Protein AF-A0A831PC37-F1 (afdb_monomer)

Solvent-accessible surface area (backbone atoms only — not comparable to full-atom values): 18464 Å² total; per-residue (Å²): 136,59,70,69,60,54,53,53,49,49,54,54,50,51,52,52,52,50,50,52,49,52,50,48,52,48,53,57,54,27,26,70,47,36,60,66,60,27,41,42,45,70,72,67,60,45,48,31,68,55,28,16,52,49,31,37,50,52,49,52,49,49,56,50,52,48,49,68,77,54,56,90,81,55,89,55,80,83,44,89,79,75,54,53,62,58,48,52,40,48,65,49,48,40,15,51,40,36,17,47,41,48,37,51,66,61,45,57,64,52,38,53,52,46,25,46,76,37,50,30,40,40,74,38,85,59,53,52,69,58,46,43,50,48,45,44,36,66,58,42,36,23,51,67,55,46,52,51,17,47,54,52,18,52,49,54,48,49,53,51,50,51,29,39,74,70,70,60,29,99,49,65,92,70,62,67,79,47,71,59,61,58,46,45,40,64,73,46,46,35,55,44,40,25,38,47,43,40,46,53,53,29,50,53,44,47,39,52,51,49,46,46,40,47,70,74,26,39,60,39,60,22,71,84,31,92,74,29,50,24,22,42,56,52,57,54,53,49,52,55,58,49,47,54,54,51,48,50,50,53,51,45,52,50,50,52,49,56,48,25,54,75,72,66,40,55,89,72,38,61,67,58,56,50,50,50,54,49,47,55,56,49,52,52,46,68,62,47,57,54,49,52,62,50,52,55,48,52,54,48,52,52,51,55,46,57,76,72,30,97,83,52,59,75,62,61,77,53,44,62,62,68,60,58,60,52,49,52,50,49,60,68,45,45,61,58,54,50,52,48,54,51,52,61,72,75,104

Secondary structure (DSSP, 8-state):
--HHHHHHHHHHHHHHHHHHHHHHHHHHHHTTT-HHHHIIIIIS---HHHHHHHHHHHHHHHHHHHHHHT-TT-TTTS-TTTSHHHHHHHHHHHHHHHHHHHHHHHHHHHHHHHHHHTT-EESSSSPHHHHHHHHIIIIIT-HHHHHHHHHHHHHHHHHHHHHHHTT--SS-TTSTT-HHHHHHIIIIIHHHHHHHHHHHHHHHHHHHHHHHHHHHTTEEP-TTSTTSSTT-HHHHHHHHHHHHHHHHHHHHHHHHHHHHHHTT-TTT-HHHHHHHHHHHHHHHHHHHHHHHHHHHHHHHHHHHHHHH-SS-HHHHHTS--THHHHHHHHHHHHHHHHHHHHHHHH-

pLDDT: mean 77.74, std 13.42, range [35.88, 97.19]

Sequence (347 aa):
MTTAKIDAHYRSFSKKVDMLRIARERYLQAFKTDPLAGFMINKLRLSPLKSGLAGFFLVALTYLAGGVVFSPGAKGIIGPPSGWLDALYDFSMIPITFFFFVWLAARLPYLFLRLHQNGVSLAKAPDLPDFAAHVLHKRVFNKTITTLAVMLALGLAAVHFVQILGGNAWGGAVDRGSAFHYLKIFLIWIPAWYMFFTIFARELVFIREFRRAVRNYRLNLNLTNPDKCGGLRPLAEYLLQFSYYNAACGFGLSLLIIRSIKFGDFGSGILVHLGIVAYLIVSFLLFLSPFHPIFLLMRKMKADIRARAKTMEWLIDRILPLEILYKHAFATFAPVVVLFLFIFKLL

Foldseek 3Di:
DDPVVVVVVVVVVVVLVVLVVVLVVLLLVLCVLVVVLNCVCVVVVDALQNQLVVQLVLLVVLVVVQPVVDPDPLPFSPDPPQCVLVSVLSNQQRSLLSSLLNVVSVQQSVLLSLLVVLVKFFQADDTSSVLSSCLSRPFLSHNVQLVVQLVQLVVVLVVQVCCLVVCVHLGHNSPHDDPSVVVCSVSGRSVSSSSVSSSLRSLVSVLVSLLVRCPPRPIQFCLVRPVLASSCVSVLVVLVVVLVSLLSLLVSLVSVCVSCVVVVNNVVPVVSVVSVVCSVVSLVCSQVSNCVSVLVSVVVVLVVCVVVDPPPPVSSVSNPRCVVSVVVSCVSCVVSVVSVVVVVVVD

Nearest PDB structures (foldseek):
  6xns-assembly1_B  TM=2.876E-01  e=9.422E+00  synthetic construct
  7aal-assembly1_B  TM=1.790E-01  e=2.278E+00  Homo sapiens
  3ja6-assembly1_H  TM=1.298E-01  e=1.120E+00  Escherichia coli
  3ja6-assembly1_I  TM=1.418E-01  e=4.055E+00  Escherichia coli

Radius of gyration: 24.04 Å; Cα contacts (8 Å, |Δi|>4): 300; chains: 1; bounding box: 64×41×78 Å

Mean predicted aligned error: 9.6 Å

Structure (mmCIF, N/CA/C/O backbone):
data_AF-A0A831PC37-F1
#
_entry.id   AF-A0A831PC37-F1
#
loop_
_atom_site.group_PDB
_atom_site.id
_atom_site.type_symbol
_atom_site.label_atom_id
_atom_site.label_alt_id
_atom_site.label_comp_id
_atom_site.label_asym_id
_atom_site.label_entity_id
_atom_site.label_seq_id
_atom_site.pdbx_PDB_ins_code
_atom_site.Cartn_x
_atom_site.Cartn_y
_atom_site.Cartn_z
_atom_site.occupancy
_atom_site.B_iso_or_equiv
_atom_site.auth_seq_id
_atom_site.auth_comp_id
_atom_site.auth_asym_id
_atom_site.auth_atom_id
_atom_site.pdbx_PDB_model_num
ATOM 1 N N . MET A 1 1 ? -29.275 -25.942 31.574 1.00 56.59 1 MET A N 1
ATOM 2 C CA . MET A 1 1 ? -28.984 -24.758 30.729 1.00 56.59 1 MET A CA 1
ATOM 3 C C . MET A 1 1 ? -30.306 -24.341 30.096 1.00 56.59 1 MET A C 1
ATOM 5 O O . MET A 1 1 ? -30.924 -25.177 29.460 1.00 56.59 1 MET A O 1
ATOM 9 N N . THR A 1 2 ? -30.826 -23.149 30.394 1.00 77.62 2 THR A N 1
ATOM 10 C CA . THR A 1 2 ? -32.206 -22.759 30.042 1.00 77.62 2 THR A CA 1
ATOM 11 C C . THR A 1 2 ? -32.342 -22.419 28.555 1.00 77.62 2 THR A C 1
ATOM 13 O O . THR A 1 2 ? -31.426 -21.840 27.970 1.00 77.62 2 THR A O 1
ATOM 16 N N . THR A 1 3 ? -33.490 -22.735 27.950 1.00 78.31 3 THR A N 1
ATOM 17 C CA . THR A 1 3 ? -33.856 -22.394 26.557 1.00 78.31 3 THR A CA 1
ATOM 18 C C . THR A 1 3 ? -33.612 -20.916 26.229 1.00 78.31 3 THR A C 1
ATOM 20 O O . THR A 1 3 ? -33.040 -20.597 25.192 1.00 78.31 3 THR A O 1
ATOM 23 N N . ALA A 1 4 ? -33.864 -20.016 27.184 1.00 76.62 4 ALA A N 1
ATOM 24 C CA . ALA A 1 4 ? -33.559 -18.589 27.063 1.00 76.62 4 ALA A CA 1
ATOM 25 C C . ALA A 1 4 ? -32.067 -18.261 26.813 1.00 76.62 4 ALA A C 1
ATOM 27 O O . ALA A 1 4 ? -31.757 -17.314 26.087 1.00 76.62 4 ALA A O 1
ATOM 28 N N . LYS A 1 5 ? -31.117 -19.029 27.376 1.00 75.25 5 LYS A N 1
ATOM 29 C CA . LYS A 1 5 ? -29.676 -18.836 27.108 1.00 75.25 5 LYS A CA 1
ATOM 30 C C . LYS A 1 5 ? -29.293 -19.282 25.696 1.00 75.25 5 LYS A C 1
ATOM 32 O O . LYS A 1 5 ? -28.422 -18.660 25.091 1.00 75.25 5 LYS A O 1
ATOM 37 N N . ILE A 1 6 ? -29.934 -20.331 25.184 1.00 76.69 6 ILE A N 1
ATOM 38 C CA . ILE A 1 6 ? -29.708 -20.842 23.826 1.00 76.69 6 ILE A CA 1
ATOM 39 C C . ILE A 1 6 ? -30.243 -19.832 22.804 1.00 76.69 6 ILE A C 1
ATOM 41 O O . ILE A 1 6 ? -29.509 -19.438 21.900 1.00 76.69 6 ILE A O 1
ATOM 45 N N . ASP A 1 7 ? -31.448 -19.301 23.020 1.00 78.44 7 ASP A N 1
ATOM 46 C CA . ASP A 1 7 ? -32.051 -18.288 22.145 1.00 78.44 7 ASP A CA 1
ATOM 47 C C . ASP A 1 7 ? -31.252 -16.983 22.110 1.00 78.44 7 ASP A C 1
ATOM 49 O O . ASP A 1 7 ? -31.055 -16.391 21.046 1.00 78.44 7 ASP A O 1
ATOM 53 N N . ALA A 1 8 ? -30.755 -16.524 23.261 1.00 74.69 8 ALA A N 1
ATOM 54 C CA . ALA A 1 8 ? -29.901 -15.340 23.326 1.00 74.69 8 ALA A CA 1
ATOM 55 C C . ALA A 1 8 ? -28.573 -15.553 22.577 1.00 74.69 8 ALA A C 1
ATOM 57 O O . ALA A 1 8 ? -28.098 -14.654 21.873 1.00 74.69 8 ALA A O 1
ATOM 58 N N . HIS A 1 9 ? -27.988 -16.751 22.683 1.00 72.62 9 HIS A N 1
ATOM 59 C CA . HIS A 1 9 ? -26.776 -17.112 21.953 1.00 72.62 9 HIS A CA 1
ATOM 60 C C . HIS A 1 9 ? -27.021 -17.164 20.439 1.00 72.62 9 HIS A C 1
ATOM 62 O O . HIS A 1 9 ? -26.243 -16.590 19.675 1.00 72.62 9 HIS A O 1
ATOM 68 N N . TYR A 1 10 ? -28.138 -17.756 20.007 1.00 73.94 10 TYR A N 1
ATOM 69 C CA . TYR A 1 10 ? -28.499 -17.871 18.594 1.00 73.94 10 TYR A CA 1
ATOM 70 C C . TYR A 1 10 ? -28.779 -16.505 17.955 1.00 73.94 10 TYR A C 1
ATOM 72 O O . TYR A 1 10 ? -28.272 -16.212 16.874 1.00 73.94 10 TYR A O 1
ATOM 80 N N . ARG A 1 11 ? -29.490 -15.608 18.653 1.00 72.06 11 ARG A N 1
ATOM 81 C CA . ARG A 1 11 ? -29.717 -14.225 18.185 1.00 72.06 11 ARG A CA 1
ATOM 82 C C . ARG A 1 11 ? -28.413 -13.435 18.061 1.00 72.06 11 ARG A C 1
ATOM 84 O O . ARG A 1 11 ? -28.224 -12.712 17.085 1.00 72.06 11 ARG A O 1
ATOM 91 N N . SER A 1 12 ? -27.496 -13.592 19.018 1.00 71.12 12 SER A N 1
ATOM 92 C CA . SER A 1 12 ? -26.165 -12.970 18.965 1.00 71.12 12 SER A CA 1
ATOM 93 C C . SER A 1 12 ? -25.331 -13.501 17.795 1.00 71.12 12 SER A C 1
ATOM 95 O O . SER A 1 12 ? -24.692 -12.727 17.077 1.00 71.12 12 SER A O 1
ATOM 97 N N . PHE A 1 13 ? -25.376 -14.814 17.557 1.00 68.31 13 PHE A N 1
ATOM 98 C CA . PHE A 1 13 ? -24.690 -15.456 16.440 1.00 68.31 13 PHE A CA 1
ATOM 99 C C . PHE A 1 13 ? -25.264 -15.023 15.084 1.00 68.31 13 PHE A C 1
ATOM 101 O O . PHE A 1 13 ? -24.503 -14.570 14.230 1.00 68.31 13 PHE A O 1
ATOM 108 N N . SER A 1 14 ? -26.590 -15.055 14.913 1.00 70.56 14 SER A N 1
ATOM 109 C CA . SER A 1 14 ? -27.267 -14.589 13.693 1.00 70.56 14 SER A CA 1
ATOM 110 C C . SER A 1 14 ? -26.897 -13.144 13.374 1.00 70.56 14 SER A C 1
ATOM 112 O O . SER A 1 14 ? -26.463 -12.850 12.266 1.00 70.56 14 SER A O 1
ATOM 114 N N . LYS A 1 15 ? -26.932 -12.250 14.373 1.00 71.44 15 LYS A N 1
ATOM 115 C CA . LYS A 1 15 ? -26.556 -10.841 14.190 1.00 71.44 15 LYS A CA 1
ATOM 116 C C . LYS A 1 15 ? -25.105 -10.677 13.720 1.00 71.44 15 LYS A C 1
ATOM 118 O O . LYS A 1 15 ? -24.824 -9.814 12.891 1.00 71.44 15 LYS A O 1
ATOM 123 N N . LYS A 1 16 ? -24.174 -11.508 14.208 1.00 64.31 16 LYS A N 1
ATOM 124 C CA . LYS A 1 16 ? -22.779 -11.520 13.727 1.00 64.31 16 LYS A CA 1
ATOM 125 C C . LYS A 1 16 ? -22.680 -11.983 12.274 1.00 64.31 16 LYS A C 1
ATOM 127 O O . LYS A 1 16 ? -21.935 -11.376 11.507 1.00 64.31 16 LYS A O 1
ATOM 132 N N . VAL A 1 17 ? -23.414 -13.030 11.899 1.00 68.75 17 VAL A N 1
ATOM 133 C CA . VAL A 1 17 ? -23.445 -13.552 10.523 1.00 68.75 17 VAL A CA 1
ATOM 134 C C . VAL A 1 17 ? 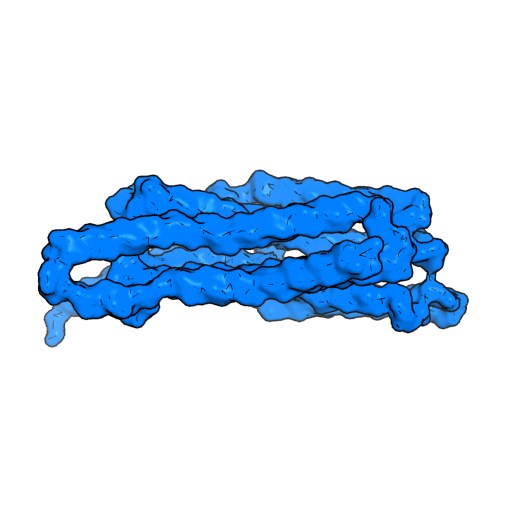-24.045 -12.524 9.563 1.00 68.75 17 VAL A C 1
ATOM 136 O O . VAL A 1 17 ? -23.466 -12.265 8.509 1.00 68.75 17 VAL A O 1
ATOM 139 N N . ASP A 1 18 ? -25.133 -11.862 9.950 1.00 71.38 18 ASP A N 1
ATOM 140 C CA . ASP A 1 18 ? -25.772 -10.824 9.140 1.00 71.38 18 ASP A CA 1
ATOM 141 C C . ASP A 1 18 ? -24.876 -9.597 8.975 1.00 71.38 18 ASP A C 1
ATOM 143 O O . ASP A 1 18 ? -24.730 -9.082 7.866 1.00 71.38 18 ASP A O 1
ATOM 147 N N . MET A 1 19 ? -24.188 -9.163 10.037 1.00 61.59 19 MET A N 1
ATOM 148 C CA . MET A 1 19 ? -23.202 -8.086 9.923 1.00 61.59 19 MET A CA 1
ATOM 149 C C . MET A 1 19 ? -22.032 -8.463 9.020 1.00 61.59 19 MET A C 1
ATOM 151 O O . MET A 1 19 ? -21.588 -7.638 8.226 1.00 61.59 19 MET A O 1
ATOM 155 N N . LEU A 1 20 ? -21.549 -9.705 9.094 1.00 59.41 20 LEU A N 1
ATOM 156 C CA . LEU A 1 20 ? -20.526 -10.210 8.181 1.00 59.41 20 LEU A CA 1
ATOM 157 C C . LEU A 1 20 ? -21.011 -10.208 6.732 1.00 59.41 20 LEU A C 1
ATOM 159 O O . LEU A 1 20 ? -20.257 -9.816 5.842 1.00 59.41 20 LEU A O 1
ATOM 163 N N . ARG A 1 21 ? -22.266 -10.601 6.492 1.00 67.25 21 ARG A N 1
ATOM 164 C CA . ARG A 1 21 ? -22.876 -10.583 5.160 1.00 67.25 21 ARG A CA 1
ATOM 165 C C . ARG A 1 21 ? -23.012 -9.159 4.629 1.00 67.25 21 ARG A C 1
ATOM 167 O O . ARG A 1 21 ? -22.543 -8.893 3.530 1.00 67.25 21 ARG A O 1
ATOM 174 N N . ILE A 1 22 ? -23.558 -8.234 5.417 1.00 63.72 22 ILE A N 1
ATOM 175 C CA . ILE A 1 22 ? -23.736 -6.824 5.032 1.00 63.72 22 ILE A CA 1
ATOM 176 C C . ILE A 1 22 ? -22.381 -6.144 4.812 1.00 63.72 22 ILE A C 1
ATOM 178 O O . ILE A 1 22 ? -22.197 -5.427 3.828 1.00 63.72 22 ILE A O 1
ATOM 182 N N . ALA A 1 23 ? -21.405 -6.383 5.692 1.00 58.81 23 ALA A N 1
ATOM 183 C CA . ALA A 1 23 ? -20.050 -5.869 5.528 1.00 58.81 23 ALA A CA 1
ATOM 184 C C . ALA A 1 23 ? -19.408 -6.423 4.252 1.00 58.81 23 ALA A C 1
ATOM 186 O O . ALA A 1 23 ? -18.802 -5.660 3.505 1.00 58.81 23 ALA A O 1
ATOM 187 N N . ARG A 1 24 ? -19.595 -7.717 3.962 1.00 64.06 24 ARG A N 1
ATOM 188 C CA . ARG A 1 24 ? -19.130 -8.358 2.727 1.00 64.06 24 ARG A CA 1
ATOM 189 C C . ARG A 1 24 ? -19.823 -7.794 1.489 1.00 64.06 24 ARG A C 1
ATOM 191 O O . ARG A 1 24 ? -19.144 -7.523 0.511 1.00 64.06 24 ARG A O 1
ATOM 198 N N . GLU A 1 25 ? -21.133 -7.584 1.505 1.00 66.25 25 GLU A N 1
ATOM 199 C CA . GLU A 1 25 ? -21.877 -7.011 0.375 1.00 66.25 25 GLU A CA 1
ATOM 200 C C . GLU A 1 25 ? -21.464 -5.566 0.094 1.00 66.25 25 GLU A C 1
ATOM 202 O O . GLU A 1 25 ? -21.175 -5.218 -1.049 1.00 66.25 25 GLU A O 1
ATOM 207 N N . ARG A 1 26 ? -21.355 -4.728 1.131 1.00 62.34 26 ARG A N 1
ATOM 208 C CA . ARG A 1 26 ? -20.883 -3.340 0.994 1.00 62.34 26 ARG A CA 1
ATOM 209 C C . ARG A 1 26 ? -19.415 -3.275 0.572 1.00 62.34 26 ARG A C 1
ATOM 211 O O . ARG A 1 26 ? -19.034 -2.404 -0.206 1.00 62.34 26 ARG A O 1
ATOM 218 N N . TYR A 1 27 ? -18.605 -4.226 1.026 1.00 61.75 27 TYR A N 1
ATOM 219 C CA . TYR A 1 27 ? -17.237 -4.430 0.560 1.00 61.75 27 TYR A CA 1
ATOM 220 C C . TYR A 1 27 ? -17.181 -4.842 -0.919 1.00 61.75 27 TYR A C 1
ATOM 222 O O . TYR A 1 27 ? -16.387 -4.303 -1.681 1.00 61.75 27 TYR A O 1
ATOM 230 N N . LEU A 1 28 ? -18.073 -5.727 -1.365 1.00 64.88 28 LEU A N 1
ATOM 231 C CA . LEU A 1 28 ? -18.179 -6.104 -2.773 1.00 64.88 28 LEU A CA 1
ATOM 232 C C . LEU A 1 28 ? -18.670 -4.941 -3.649 1.00 64.88 28 LEU A C 1
ATOM 234 O O . LEU A 1 28 ? -18.209 -4.784 -4.777 1.00 64.88 28 LEU A O 1
ATOM 238 N N . GLN A 1 29 ? -19.559 -4.088 -3.132 1.00 64.50 29 GLN A N 1
ATOM 239 C CA . GLN A 1 29 ? -19.994 -2.866 -3.819 1.00 64.50 29 GLN A CA 1
ATOM 240 C C . GLN A 1 29 ? -18.865 -1.844 -3.968 1.00 64.50 29 GLN A C 1
ATOM 242 O O . GLN A 1 29 ? -18.768 -1.204 -5.013 1.00 64.50 29 GLN A O 1
ATOM 247 N N . ALA A 1 30 ? -17.971 -1.747 -2.983 1.00 60.22 30 ALA A N 1
ATOM 248 C CA . ALA A 1 30 ? -16.780 -0.906 -3.053 1.00 60.22 30 ALA A CA 1
ATOM 249 C C . ALA A 1 30 ? -15.812 -1.305 -4.191 1.00 60.22 30 ALA A C 1
ATOM 251 O O . ALA A 1 30 ? -15.011 -0.489 -4.631 1.00 60.22 30 ALA A O 1
ATOM 252 N N . PHE A 1 31 ? -15.919 -2.517 -4.746 1.00 66.00 31 PHE A N 1
ATOM 253 C CA . PHE A 1 31 ? -15.173 -2.910 -5.948 1.00 66.00 31 PHE A CA 1
ATOM 254 C C . PHE A 1 31 ? -15.790 -2.458 -7.266 1.00 66.00 31 PHE A C 1
ATOM 256 O O . PHE A 1 31 ? -15.167 -2.614 -8.312 1.00 66.00 31 PHE A O 1
ATOM 263 N N . LYS A 1 32 ? -16.998 -1.886 -7.253 1.00 67.44 32 LYS A N 1
ATOM 264 C CA . LYS A 1 32 ? -17.565 -1.267 -8.457 1.00 67.44 32 LYS A CA 1
ATOM 265 C C . LYS A 1 32 ? -16.882 0.060 -8.791 1.00 67.44 32 LYS A C 1
ATOM 267 O O . LYS A 1 32 ? -16.884 0.457 -9.949 1.00 67.44 32 LYS A O 1
ATOM 272 N N . THR A 1 33 ? -16.318 0.748 -7.798 1.00 73.19 33 THR A N 1
ATOM 273 C CA . THR A 1 33 ? -15.645 2.044 -7.978 1.00 73.19 33 THR A CA 1
ATOM 274 C C . THR A 1 33 ? -14.166 1.910 -8.345 1.00 73.19 33 THR A C 1
ATOM 276 O O . THR A 1 33 ? -13.616 2.833 -8.938 1.00 73.19 33 THR A O 1
ATOM 279 N N . ASP A 1 34 ? -13.541 0.763 -8.058 1.00 82.69 34 ASP A N 1
ATOM 280 C CA . ASP A 1 34 ? -12.199 0.391 -8.519 1.00 82.69 34 ASP A CA 1
ATOM 281 C C . ASP A 1 34 ? -12.287 -0.810 -9.475 1.00 82.69 34 ASP A C 1
ATOM 283 O O . ASP A 1 34 ? -12.289 -1.962 -9.022 1.00 82.69 34 ASP A O 1
ATOM 287 N N . PRO A 1 35 ? -12.368 -0.562 -10.795 1.00 83.75 35 PRO A N 1
ATOM 288 C CA . PRO A 1 35 ? -12.588 -1.617 -11.777 1.00 83.75 35 PRO A CA 1
ATOM 289 C C . PRO A 1 35 ? -11.435 -2.623 -11.823 1.00 83.75 35 PRO A C 1
ATOM 291 O O . PRO A 1 35 ? -11.683 -3.804 -12.065 1.00 83.75 35 PRO A O 1
ATOM 294 N N . LEU A 1 36 ? -10.197 -2.200 -11.541 1.00 87.81 36 LEU A N 1
ATOM 295 C CA . LEU A 1 36 ? -9.044 -3.096 -11.543 1.00 87.81 36 LEU A CA 1
ATOM 296 C C . LEU A 1 36 ? -9.083 -4.042 -10.341 1.00 87.81 36 LEU A C 1
ATOM 298 O O . LEU A 1 36 ? -8.958 -5.253 -10.515 1.00 87.81 36 LEU A O 1
ATOM 302 N N . ALA A 1 37 ? -9.336 -3.523 -9.135 1.00 86.19 37 ALA A N 1
ATOM 303 C CA . ALA A 1 37 ? -9.514 -4.378 -7.960 1.00 86.19 37 ALA A CA 1
ATOM 304 C C . ALA A 1 37 ? -10.717 -5.316 -8.129 1.00 86.19 37 ALA A C 1
ATOM 306 O O . ALA A 1 37 ? -10.620 -6.506 -7.825 1.00 86.19 37 ALA A O 1
ATOM 307 N N . GLY A 1 38 ? -11.830 -4.813 -8.674 1.00 85.25 38 GLY A N 1
ATOM 308 C CA . GLY A 1 38 ? -13.003 -5.625 -8.986 1.00 85.25 38 GLY A CA 1
ATOM 309 C C . GLY A 1 38 ? -12.710 -6.732 -9.995 1.00 85.25 38 GLY A C 1
ATOM 310 O O . GLY A 1 38 ? -13.149 -7.864 -9.797 1.00 85.25 38 GLY A O 1
ATOM 311 N N . PHE A 1 39 ? -11.928 -6.454 -11.035 1.00 89.44 39 PHE A N 1
ATOM 312 C CA . PHE A 1 39 ? -11.491 -7.460 -11.999 1.00 89.44 39 PHE A CA 1
ATOM 313 C C . PHE A 1 39 ? -10.594 -8.521 -11.344 1.00 89.44 39 PHE A C 1
ATOM 315 O O . PHE A 1 39 ? -10.885 -9.715 -11.425 1.00 89.44 39 PHE A O 1
ATOM 322 N N . MET A 1 40 ? -9.559 -8.107 -10.612 1.00 90.75 40 MET A N 1
ATOM 323 C CA . MET A 1 40 ? -8.614 -9.025 -9.966 1.00 90.75 40 MET A CA 1
ATOM 324 C C . MET A 1 40 ? -9.280 -9.920 -8.912 1.00 90.75 40 MET A C 1
ATOM 326 O O . MET A 1 40 ? -9.016 -11.121 -8.856 1.00 90.75 40 MET A O 1
ATOM 330 N N . ILE A 1 41 ? -10.170 -9.359 -8.091 1.00 87.06 41 ILE A N 1
ATOM 331 C CA . ILE A 1 41 ? -10.779 -10.070 -6.959 1.00 87.06 41 ILE A CA 1
ATOM 332 C C . ILE A 1 41 ? -12.027 -10.843 -7.390 1.00 87.06 41 ILE A C 1
ATOM 334 O O . ILE A 1 41 ? -12.169 -12.010 -7.035 1.00 87.06 41 ILE A O 1
ATOM 338 N N . ASN A 1 42 ? -12.929 -10.240 -8.171 1.00 85.56 42 ASN A N 1
ATOM 339 C CA . ASN A 1 42 ? -14.208 -10.881 -8.495 1.00 85.56 42 ASN A CA 1
ATOM 340 C C . ASN A 1 42 ? -14.126 -11.773 -9.738 1.00 85.56 42 ASN A C 1
ATOM 342 O O . ASN A 1 42 ? -14.746 -12.837 -9.756 1.00 85.56 42 ASN A O 1
ATOM 346 N N . LYS A 1 43 ? -13.390 -11.352 -10.778 1.00 90.31 43 LYS A N 1
ATOM 347 C CA . LYS A 1 43 ? -13.279 -12.115 -12.034 1.00 90.31 43 LYS A CA 1
ATOM 348 C C . LYS A 1 43 ? -12.140 -13.122 -11.974 1.00 90.31 43 LYS A C 1
ATOM 350 O O . LYS A 1 43 ? -12.383 -14.308 -12.158 1.00 90.31 43 LYS A O 1
ATOM 355 N N . LEU A 1 44 ? -10.930 -12.667 -11.654 1.00 90.94 44 LEU A N 1
ATOM 356 C CA . LEU A 1 44 ? -9.752 -13.539 -11.602 1.00 90.94 44 LEU A CA 1
ATOM 357 C C . LEU A 1 44 ? -9.621 -14.315 -10.281 1.00 90.94 44 LEU A C 1
ATOM 359 O O . LEU A 1 44 ? -8.825 -15.248 -10.199 1.00 90.94 44 LEU A O 1
ATOM 363 N N . ARG A 1 45 ? -10.404 -13.960 -9.248 1.00 90.81 45 ARG A N 1
ATOM 364 C CA . ARG A 1 45 ? -10.381 -14.607 -7.921 1.00 90.81 45 ARG A CA 1
ATOM 365 C C . ARG A 1 45 ? -8.970 -14.684 -7.328 1.00 90.81 45 ARG A C 1
ATOM 367 O O . ARG A 1 45 ? -8.594 -15.678 -6.695 1.00 90.81 45 ARG A O 1
ATOM 374 N N . LEU A 1 46 ? -8.174 -13.638 -7.546 1.00 90.94 46 LEU A N 1
ATOM 375 C CA . LEU A 1 46 ? -6.807 -13.570 -7.050 1.00 90.94 46 LEU A CA 1
ATOM 376 C C . LEU A 1 46 ? -6.822 -13.328 -5.539 1.00 90.94 46 LEU A C 1
ATOM 378 O O . LEU A 1 46 ? -7.390 -12.353 -5.051 1.00 90.94 46 LEU A O 1
ATOM 382 N N . SER A 1 47 ? -6.171 -14.220 -4.794 1.00 92.88 47 SER A N 1
ATOM 383 C CA . SER A 1 47 ? -5.735 -13.927 -3.429 1.00 92.88 47 SER A CA 1
ATOM 384 C C . SER A 1 47 ? -4.500 -13.015 -3.471 1.00 92.88 47 SER A C 1
ATOM 386 O O . SER A 1 47 ? -3.854 -12.938 -4.518 1.00 92.88 47 SER A O 1
ATOM 388 N N . PRO A 1 48 ? -4.106 -12.361 -2.362 1.00 93.50 48 PRO A N 1
ATOM 389 C CA . PRO A 1 48 ? -2.897 -11.535 -2.334 1.00 93.50 48 PRO A CA 1
ATOM 390 C C . PRO A 1 48 ? -1.657 -12.250 -2.877 1.00 93.50 48 PRO A C 1
ATOM 392 O O . PRO A 1 48 ? -0.957 -11.715 -3.731 1.00 93.50 48 PRO A 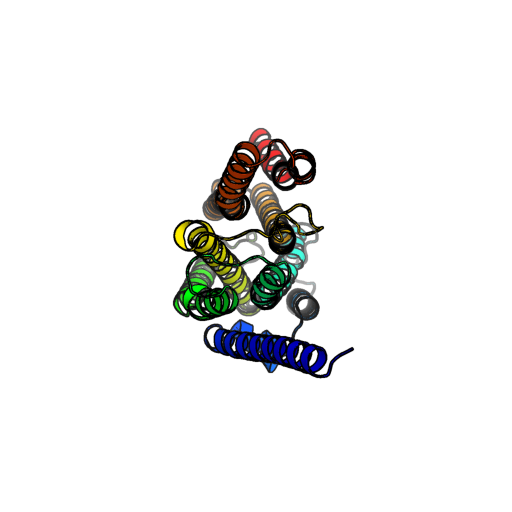O 1
ATOM 395 N N . LEU A 1 49 ? -1.440 -13.503 -2.462 1.00 95.94 49 LEU A N 1
ATOM 396 C CA . LEU A 1 49 ? -0.324 -14.316 -2.944 1.00 95.94 49 LEU A CA 1
ATOM 397 C C . LEU A 1 49 ? -0.416 -14.585 -4.453 1.00 95.94 49 LEU A C 1
ATOM 399 O O . LEU A 1 49 ? 0.560 -14.382 -5.167 1.00 95.94 49 LEU A O 1
ATOM 403 N N . LYS A 1 50 ? -1.594 -14.988 -4.954 1.00 96.38 50 LYS A N 1
ATOM 404 C CA . LYS A 1 50 ? -1.809 -15.214 -6.394 1.00 96.38 50 LYS A CA 1
ATOM 405 C C . LYS A 1 50 ? -1.613 -13.933 -7.205 1.00 96.38 50 LYS A C 1
ATOM 407 O O . LYS A 1 50 ? -1.091 -13.997 -8.309 1.00 96.38 50 LYS A O 1
ATOM 412 N N . SER A 1 51 ? -2.004 -12.787 -6.653 1.00 95.94 51 SER A N 1
ATOM 413 C CA . SER A 1 51 ? -1.794 -11.472 -7.259 1.00 95.94 51 SER A CA 1
ATOM 414 C C . SER A 1 51 ? -0.308 -11.134 -7.365 1.00 95.94 51 SER A C 1
ATOM 416 O O . SER A 1 51 ? 0.157 -10.770 -8.441 1.00 95.94 51 SER A O 1
ATOM 418 N N . GLY A 1 52 ? 0.459 -11.329 -6.287 1.00 96.50 52 GLY A N 1
ATOM 419 C CA . GLY A 1 52 ? 1.909 -11.126 -6.309 1.00 96.50 52 GLY A CA 1
ATOM 420 C C . GLY A 1 52 ? 2.613 -12.043 -7.310 1.00 96.50 52 GLY A C 1
ATOM 421 O O . GLY A 1 52 ? 3.429 -11.573 -8.096 1.00 96.50 52 GLY A O 1
ATOM 422 N N . LEU A 1 53 ? 2.233 -13.326 -7.359 1.00 97.19 53 LEU A N 1
ATOM 423 C CA . LEU A 1 53 ? 2.739 -14.265 -8.366 1.00 97.19 53 LEU A CA 1
ATOM 424 C C . LEU A 1 53 ? 2.368 -13.834 -9.788 1.00 97.19 53 LEU A C 1
ATOM 426 O O . LEU A 1 53 ? 3.215 -13.890 -10.669 1.00 97.19 53 LEU A O 1
ATOM 430 N N . ALA A 1 54 ? 1.141 -13.361 -10.018 1.00 95.69 54 ALA A N 1
ATOM 431 C CA . ALA A 1 54 ? 0.740 -12.830 -11.319 1.00 95.69 54 ALA A CA 1
ATOM 432 C C . ALA A 1 54 ? 1.597 -11.619 -11.721 1.00 95.69 54 ALA A C 1
ATOM 434 O O . ALA A 1 54 ? 2.054 -11.560 -12.858 1.00 95.69 54 ALA A O 1
ATOM 435 N N . GLY A 1 55 ? 1.881 -10.704 -10.787 1.00 95.12 55 GLY A N 1
ATOM 436 C CA . GLY A 1 55 ? 2.821 -9.602 -11.003 1.00 95.12 55 GLY A CA 1
ATOM 437 C C . GLY A 1 55 ? 4.231 -10.094 -11.344 1.00 95.12 55 GLY A C 1
ATOM 438 O O . GLY A 1 55 ? 4.846 -9.589 -12.276 1.00 95.12 55 GLY A O 1
ATOM 439 N N . PHE A 1 56 ? 4.720 -11.129 -10.656 1.00 95.88 56 PHE A N 1
ATOM 440 C CA . PHE A 1 56 ? 6.023 -11.741 -10.940 1.00 95.88 56 PHE A CA 1
ATOM 441 C C . PHE A 1 56 ?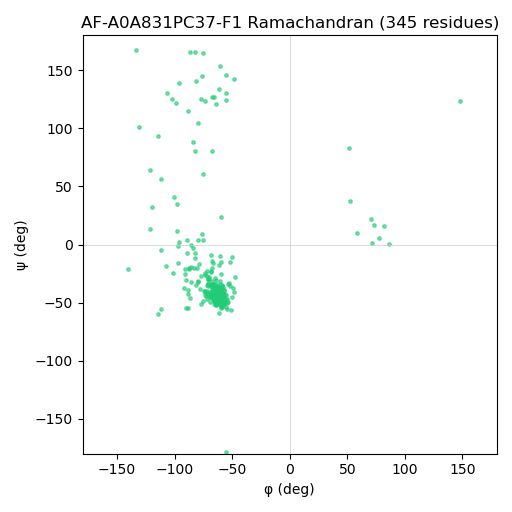 6.074 -12.367 -12.337 1.00 95.88 56 PHE A C 1
ATOM 443 O O . PHE A 1 56 ? 7.002 -12.099 -13.097 1.00 95.88 56 PHE A O 1
ATOM 450 N N . PHE A 1 57 ? 5.061 -13.156 -12.702 1.00 95.25 57 PHE A N 1
ATOM 451 C CA . PHE A 1 57 ? 4.959 -13.762 -14.030 1.00 95.25 57 PHE A CA 1
ATOM 452 C C . PHE A 1 57 ? 4.834 -12.716 -15.135 1.00 95.25 57 PHE A C 1
ATOM 454 O O . PHE A 1 57 ? 5.420 -12.895 -16.196 1.00 95.25 57 PHE A O 1
ATOM 461 N N . LEU A 1 58 ? 4.116 -11.620 -14.890 1.00 92.75 58 LEU A N 1
ATOM 462 C CA . LEU A 1 58 ? 3.996 -10.507 -15.828 1.00 92.75 58 LEU A CA 1
ATOM 463 C C . LEU A 1 58 ? 5.367 -9.865 -16.094 1.00 92.75 58 LEU A C 1
ATOM 465 O O . LEU A 1 58 ? 5.743 -9.690 -17.252 1.00 92.75 58 LEU A O 1
ATOM 469 N N . VAL A 1 59 ? 6.146 -9.591 -15.039 1.00 90.69 59 VAL A N 1
ATOM 470 C CA . VAL A 1 59 ? 7.530 -9.104 -15.170 1.00 90.69 59 VAL A CA 1
ATOM 471 C C . VAL A 1 59 ? 8.380 -10.112 -15.937 1.00 90.69 59 VAL A C 1
ATOM 473 O O . VAL A 1 59 ? 8.954 -9.756 -16.965 1.00 90.69 59 VAL A O 1
ATOM 476 N N . ALA A 1 60 ? 8.398 -11.377 -15.514 1.00 90.12 60 ALA A N 1
ATOM 477 C CA . ALA A 1 60 ? 9.164 -12.430 -16.178 1.00 90.12 60 ALA A CA 1
ATOM 478 C C . ALA A 1 60 ? 8.829 -12.541 -17.671 1.00 90.12 60 ALA A C 1
ATOM 480 O O . ALA A 1 60 ? 9.734 -12.565 -18.501 1.00 90.12 60 ALA A O 1
ATOM 481 N N . LEU A 1 61 ? 7.539 -12.545 -18.020 1.00 89.06 61 LEU A N 1
ATOM 482 C CA . LEU A 1 61 ? 7.076 -12.634 -19.400 1.00 89.06 61 LEU A CA 1
ATOM 483 C C . LEU A 1 61 ? 7.558 -11.446 -20.229 1.00 89.06 61 LEU A C 1
ATOM 485 O O . LEU A 1 61 ? 7.991 -11.645 -21.360 1.00 89.06 61 LEU A O 1
ATOM 489 N N . THR A 1 62 ? 7.528 -10.228 -19.682 1.00 83.75 62 THR A N 1
ATOM 490 C CA . THR A 1 62 ? 8.081 -9.079 -20.409 1.00 83.75 62 THR A CA 1
ATOM 491 C C . THR A 1 62 ? 9.584 -9.206 -20.601 1.00 83.75 62 THR A C 1
ATOM 493 O O . THR A 1 62 ? 10.041 -9.067 -21.725 1.00 83.75 62 THR A O 1
ATOM 496 N N . TYR A 1 63 ? 10.364 -9.559 -19.580 1.00 81.12 63 TYR A N 1
ATOM 497 C CA . TYR A 1 63 ? 11.810 -9.741 -19.748 1.00 81.12 63 TYR A CA 1
ATOM 498 C C . TYR A 1 63 ? 12.152 -10.859 -20.749 1.00 81.12 63 TYR A C 1
ATOM 500 O O . TYR A 1 63 ? 13.056 -10.685 -21.565 1.00 81.12 63 TYR A O 1
ATOM 508 N N . LEU A 1 64 ? 11.395 -11.962 -20.759 1.00 81.56 64 LEU A N 1
ATOM 509 C CA . LEU A 1 64 ? 11.532 -13.033 -21.753 1.00 81.56 64 LEU A CA 1
ATOM 510 C C . LEU A 1 64 ? 11.166 -12.561 -23.165 1.00 81.56 64 LEU A C 1
ATOM 512 O O . LEU A 1 64 ? 11.917 -12.815 -24.102 1.00 81.56 64 LEU A O 1
ATOM 516 N N . ALA A 1 65 ? 10.051 -11.844 -23.325 1.00 77.12 65 ALA A N 1
ATOM 517 C CA . ALA A 1 65 ? 9.646 -11.280 -24.611 1.00 77.12 65 ALA A CA 1
ATOM 518 C C . ALA A 1 65 ? 10.690 -10.284 -25.138 1.00 77.12 65 ALA A C 1
ATOM 520 O O . ALA A 1 65 ? 11.020 -10.315 -26.320 1.00 77.12 65 ALA A O 1
ATOM 521 N N . GLY A 1 66 ? 11.265 -9.461 -24.257 1.00 71.94 66 GLY A N 1
ATOM 522 C CA . GLY A 1 66 ? 12.402 -8.602 -24.577 1.00 71.94 66 GLY A CA 1
ATOM 523 C C . GLY A 1 66 ? 13.606 -9.415 -25.053 1.00 71.94 66 GLY A C 1
ATOM 524 O O . GLY A 1 66 ? 14.138 -9.145 -26.122 1.00 71.94 66 GLY A O 1
ATOM 525 N N . GLY A 1 67 ? 13.989 -10.468 -24.327 1.00 69.50 67 GLY A N 1
ATOM 526 C CA . GLY A 1 67 ? 15.102 -11.340 -24.720 1.00 69.50 67 GLY A CA 1
ATOM 527 C C . GLY A 1 67 ? 14.911 -12.032 -26.077 1.00 69.50 67 GLY A C 1
ATOM 528 O O . GLY A 1 67 ? 15.860 -12.143 -26.845 1.00 69.50 67 GLY A O 1
ATOM 529 N N . VAL A 1 68 ? 13.686 -12.459 -26.406 1.00 67.75 68 VAL A N 1
ATOM 530 C CA . VAL A 1 68 ? 13.367 -13.116 -27.690 1.00 67.75 68 VAL A CA 1
ATOM 531 C C . VAL A 1 68 ? 13.355 -12.123 -28.853 1.00 67.75 68 VAL A C 1
ATOM 533 O O . VAL A 1 68 ? 13.875 -12.430 -29.924 1.00 67.75 68 VAL A O 1
ATOM 536 N N . VAL A 1 69 ? 12.796 -10.925 -28.651 1.00 64.56 69 VAL A N 1
ATOM 537 C CA . VAL A 1 69 ? 12.782 -9.859 -29.670 1.00 64.56 69 VAL A CA 1
ATOM 538 C C . VAL A 1 69 ? 14.199 -9.316 -29.929 1.00 64.56 69 VAL A C 1
ATOM 540 O O . VAL A 1 69 ? 14.473 -8.823 -31.021 1.00 64.56 69 VAL A O 1
ATOM 543 N N . PHE A 1 70 ? 15.121 -9.467 -28.970 1.00 60.81 70 PHE A N 1
ATOM 544 C CA . PHE A 1 70 ? 16.501 -8.976 -29.034 1.00 60.81 70 PHE A CA 1
ATOM 545 C C . PHE A 1 70 ? 17.543 -10.106 -28.887 1.00 60.81 70 PHE A C 1
ATOM 547 O O . PHE A 1 70 ? 18.329 -10.131 -27.945 1.00 60.81 70 PHE A O 1
ATOM 554 N N . SER A 1 71 ? 17.576 -11.038 -29.843 1.00 46.75 71 SER A N 1
ATOM 555 C CA . SER A 1 71 ? 18.617 -12.081 -29.965 1.00 46.75 71 SER A CA 1
ATOM 556 C C . SER A 1 71 ? 19.846 -11.590 -30.777 1.00 46.75 71 SER A C 1
ATOM 558 O O . SER A 1 71 ? 19.779 -10.574 -31.473 1.00 46.75 71 SER A O 1
ATOM 560 N N . PRO A 1 72 ? 20.993 -12.294 -30.748 1.00 44.72 72 PRO A N 1
ATOM 561 C CA . PRO A 1 72 ? 22.286 -11.939 -30.147 1.00 44.72 72 PRO A CA 1
ATOM 562 C C . PRO A 1 72 ? 23.137 -10.916 -30.942 1.00 44.72 72 PRO A C 1
ATOM 564 O O . PRO A 1 72 ? 24.299 -10.682 -30.611 1.00 44.72 72 PRO A O 1
ATOM 567 N N . GLY A 1 73 ? 22.594 -10.298 -31.996 1.00 43.41 73 GLY A N 1
ATOM 568 C CA . GLY A 1 73 ? 23.278 -9.252 -32.774 1.00 43.41 73 GLY A CA 1
ATOM 569 C C . GLY A 1 73 ? 23.224 -7.868 -32.116 1.00 43.41 73 GLY A C 1
ATOM 570 O O . GLY A 1 73 ? 24.059 -7.006 -32.389 1.00 43.41 73 GLY A O 1
ATOM 571 N N . ALA A 1 74 ? 22.273 -7.658 -31.202 1.00 47.97 74 ALA A N 1
ATOM 572 C CA . ALA A 1 74 ? 22.132 -6.432 -30.429 1.00 47.97 74 ALA A CA 1
ATOM 573 C C . ALA A 1 74 ? 23.088 -6.453 -29.224 1.00 47.97 74 ALA A C 1
ATOM 575 O O . ALA A 1 74 ? 22.680 -6.745 -28.099 1.00 47.97 74 ALA A O 1
ATOM 576 N N . LYS A 1 75 ? 24.368 -6.131 -29.458 1.00 42.91 75 LYS A N 1
ATOM 577 C CA . LYS A 1 75 ? 25.468 -6.046 -28.464 1.00 42.91 75 LYS A CA 1
ATOM 578 C C . LYS A 1 75 ? 25.263 -5.030 -27.316 1.00 42.91 75 LYS A C 1
ATOM 580 O O . LYS A 1 75 ? 26.229 -4.569 -26.720 1.00 42.91 75 LYS A O 1
ATOM 585 N N . GLY A 1 76 ? 24.030 -4.667 -26.984 1.00 44.44 76 GLY A N 1
ATOM 586 C CA . GLY A 1 76 ? 23.735 -3.604 -26.033 1.00 44.44 76 GLY A CA 1
ATOM 587 C C . GLY A 1 76 ? 22.562 -3.844 -25.084 1.00 44.44 76 GLY A C 1
ATOM 588 O O . GLY A 1 76 ? 22.527 -3.230 -24.024 1.00 44.44 76 GLY A O 1
ATOM 589 N N . ILE A 1 77 ? 21.632 -4.744 -25.414 1.00 46.16 77 ILE A N 1
ATOM 590 C CA . ILE A 1 77 ? 20.352 -4.848 -24.685 1.00 46.16 77 ILE A CA 1
ATOM 591 C C . ILE A 1 77 ? 20.357 -6.026 -23.696 1.00 46.16 77 ILE A C 1
ATOM 593 O O . ILE A 1 77 ? 19.703 -5.981 -22.658 1.00 46.16 77 ILE A O 1
ATOM 597 N N . ILE A 1 78 ? 21.195 -7.039 -23.945 1.00 43.53 78 ILE A N 1
ATOM 598 C CA . ILE A 1 78 ? 21.516 -8.107 -22.986 1.00 43.53 78 ILE A CA 1
ATOM 599 C C . ILE A 1 78 ? 22.983 -7.947 -22.558 1.00 43.53 78 ILE A C 1
ATOM 601 O O . ILE A 1 78 ? 23.829 -8.814 -22.757 1.00 43.53 78 ILE A O 1
ATOM 605 N N . GLY A 1 79 ? 23.312 -6.767 -22.031 1.00 35.88 79 GLY A N 1
ATOM 606 C CA . GLY A 1 79 ? 24.568 -6.503 -21.334 1.00 35.88 79 GLY A CA 1
ATOM 607 C C . GLY A 1 79 ? 24.420 -6.841 -19.841 1.00 35.88 79 GLY A C 1
ATOM 608 O O . GLY A 1 79 ? 23.655 -6.157 -19.159 1.00 35.88 79 GLY A O 1
ATOM 609 N N . PRO A 1 80 ? 25.133 -7.843 -19.293 1.00 41.28 80 PRO A N 1
ATOM 610 C CA . PRO A 1 80 ? 24.946 -8.328 -17.919 1.00 41.28 80 PRO A CA 1
ATOM 611 C C . PRO A 1 80 ? 25.160 -7.339 -16.742 1.00 41.28 80 PRO A C 1
ATOM 613 O O . PRO A 1 80 ? 24.784 -7.709 -15.633 1.00 41.28 80 PRO A O 1
ATOM 616 N N . PRO A 1 81 ? 25.696 -6.101 -16.876 1.00 45.62 81 PRO A N 1
ATOM 617 C CA . PRO A 1 81 ? 25.790 -5.183 -15.726 1.00 45.62 81 PRO A CA 1
ATOM 618 C C . PRO A 1 81 ? 24.834 -3.972 -15.707 1.00 45.62 81 PRO A C 1
ATOM 620 O O . PRO A 1 81 ? 24.691 -3.380 -14.635 1.00 45.62 81 PRO A O 1
ATOM 623 N N . SER A 1 82 ? 24.215 -3.534 -16.810 1.00 48.81 82 SER A N 1
ATOM 624 C CA . SER A 1 82 ? 23.409 -2.289 -16.815 1.00 48.81 82 SER A CA 1
ATOM 625 C C . SER A 1 82 ? 21.940 -2.516 -16.437 1.00 48.81 82 SER A C 1
ATOM 627 O O . SER A 1 82 ? 21.415 -1.769 -15.617 1.00 48.81 82 SER A O 1
ATOM 629 N N . GLY A 1 83 ? 21.308 -3.578 -16.949 1.00 64.06 83 GLY A N 1
ATOM 630 C CA . GLY A 1 83 ? 19.871 -3.842 -16.765 1.00 64.06 83 GLY A CA 1
ATOM 631 C C . GLY A 1 83 ? 19.479 -4.660 -15.526 1.00 64.06 83 GLY A C 1
ATOM 632 O O . GLY A 1 83 ? 18.290 -4.796 -15.240 1.00 64.06 83 GLY A O 1
ATOM 633 N N . TRP A 1 84 ? 20.433 -5.219 -14.769 1.00 74.19 84 TRP A N 1
ATOM 634 C CA . TRP A 1 84 ? 20.092 -6.078 -13.622 1.00 74.19 84 TRP A CA 1
ATOM 635 C C . TRP A 1 84 ? 19.495 -5.298 -12.446 1.00 74.19 84 TRP A C 1
ATOM 637 O O . TRP A 1 84 ? 18.682 -5.861 -11.722 1.00 74.19 84 TRP A O 1
ATOM 647 N N . LEU A 1 85 ? 19.859 -4.020 -12.262 1.00 77.94 85 LEU A N 1
ATOM 648 C CA . LEU A 1 85 ? 19.248 -3.159 -11.239 1.00 77.94 85 LEU A CA 1
ATOM 649 C C . LEU A 1 85 ? 17.776 -2.888 -11.562 1.00 77.94 85 LEU A C 1
ATOM 651 O O . LEU A 1 85 ? 16.940 -2.939 -10.666 1.00 77.94 85 LEU A O 1
ATOM 655 N N . ASP A 1 86 ? 17.458 -2.672 -12.839 1.00 78.69 86 ASP A N 1
ATOM 656 C CA . ASP A 1 86 ? 16.082 -2.481 -13.300 1.00 78.69 86 ASP A CA 1
ATOM 657 C C . ASP A 1 86 ? 15.275 -3.770 -13.207 1.00 78.69 86 ASP A C 1
ATOM 659 O O . ASP A 1 86 ? 14.137 -3.752 -12.747 1.00 78.69 86 ASP A O 1
ATOM 663 N N . ALA A 1 87 ? 15.885 -4.905 -13.561 1.00 84.12 87 ALA A N 1
ATOM 664 C CA . ALA A 1 87 ? 15.273 -6.209 -13.346 1.00 84.12 87 ALA A CA 1
ATOM 665 C C . ALA A 1 87 ? 15.012 -6.444 -11.854 1.00 84.12 87 ALA A C 1
ATOM 667 O O . ALA A 1 87 ? 13.902 -6.799 -11.475 1.00 84.12 87 ALA A O 1
ATOM 668 N N . LEU A 1 88 ? 15.997 -6.194 -10.989 1.00 87.62 88 LEU A N 1
ATOM 669 C CA . LEU A 1 88 ? 15.851 -6.344 -9.544 1.00 87.62 88 LEU A CA 1
ATOM 670 C C . LEU A 1 88 ? 14.761 -5.424 -8.985 1.00 87.62 88 LEU A C 1
ATOM 672 O O . LEU A 1 88 ? 13.968 -5.866 -8.153 1.00 87.62 88 LEU A O 1
ATOM 676 N N . TYR A 1 89 ? 14.683 -4.176 -9.452 1.00 89.00 89 TYR A N 1
ATOM 677 C CA . TYR A 1 89 ? 13.608 -3.255 -9.095 1.00 89.00 89 TYR A CA 1
ATOM 678 C C . TYR A 1 89 ? 12.248 -3.814 -9.517 1.00 89.00 89 TYR A C 1
ATOM 680 O O . TYR A 1 89 ? 11.356 -3.942 -8.682 1.00 89.00 89 TYR A O 1
ATOM 688 N N . ASP A 1 90 ? 12.095 -4.229 -10.771 1.00 89.81 90 ASP A N 1
ATOM 689 C CA . ASP A 1 90 ? 10.822 -4.725 -11.288 1.00 89.81 90 ASP A CA 1
ATOM 690 C C . ASP A 1 90 ? 10.379 -6.025 -10.602 1.00 89.81 90 ASP A C 1
ATOM 692 O O . ASP A 1 90 ? 9.241 -6.132 -10.136 1.00 89.81 90 ASP A O 1
ATOM 696 N N . PHE A 1 91 ? 11.285 -6.998 -10.476 1.00 92.62 91 PHE A N 1
ATOM 697 C CA . PHE A 1 91 ? 11.022 -8.287 -9.831 1.00 92.62 91 PHE A CA 1
ATOM 698 C C . PHE A 1 91 ? 10.788 -8.174 -8.323 1.00 92.62 91 PHE A C 1
ATOM 700 O O . PHE A 1 91 ? 10.181 -9.073 -7.742 1.00 92.62 91 PHE A O 1
ATOM 707 N N . SER A 1 92 ? 11.226 -7.091 -7.678 1.00 92.75 92 SER A N 1
ATOM 708 C CA . SER A 1 92 ? 10.905 -6.834 -6.272 1.00 92.75 92 SER A CA 1
ATOM 709 C C . SER A 1 92 ? 9.613 -6.027 -6.128 1.00 92.75 92 SER A C 1
ATOM 711 O O . SER A 1 92 ? 8.672 -6.471 -5.471 1.00 92.75 92 SER A O 1
ATOM 713 N N . MET A 1 93 ? 9.514 -4.869 -6.775 1.00 94.19 93 MET A N 1
ATOM 714 C CA . MET A 1 93 ? 8.466 -3.885 -6.503 1.00 94.19 93 MET A CA 1
ATOM 715 C C . MET A 1 93 ? 7.112 -4.221 -7.116 1.00 94.19 93 MET A C 1
ATOM 717 O O . MET A 1 93 ? 6.080 -3.986 -6.476 1.00 94.19 93 MET A O 1
ATOM 721 N N . ILE A 1 94 ? 7.074 -4.773 -8.330 1.00 94.75 94 ILE A N 1
ATOM 722 C CA . ILE A 1 94 ? 5.805 -5.046 -9.016 1.00 94.75 94 ILE A CA 1
ATOM 723 C C . ILE A 1 94 ? 5.043 -6.185 -8.328 1.00 94.75 94 ILE A C 1
ATOM 725 O O . ILE A 1 94 ? 3.879 -5.967 -7.974 1.00 94.75 94 ILE A O 1
ATOM 729 N N . PRO A 1 95 ? 5.654 -7.352 -8.027 1.00 96.81 95 PRO A N 1
ATOM 730 C CA . PRO A 1 95 ? 4.970 -8.412 -7.284 1.00 96.81 95 PRO A CA 1
ATOM 731 C C . PRO A 1 95 ? 4.467 -7.942 -5.919 1.00 96.81 95 PRO A C 1
ATOM 733 O O . PRO A 1 95 ? 3.333 -8.239 -5.535 1.00 96.81 95 PRO A O 1
ATOM 736 N N . ILE A 1 96 ? 5.279 -7.160 -5.199 1.00 96.88 96 ILE A N 1
ATOM 737 C CA . ILE A 1 96 ? 4.912 -6.618 -3.887 1.00 96.88 96 ILE A CA 1
ATOM 738 C C . ILE A 1 96 ? 3.717 -5.666 -4.019 1.00 96.88 96 ILE A C 1
ATOM 740 O O . ILE A 1 96 ? 2.766 -5.764 -3.246 1.00 96.88 96 ILE A O 1
ATOM 744 N N . THR A 1 97 ? 3.708 -4.791 -5.024 1.00 96.81 97 THR A N 1
ATOM 745 C CA . THR A 1 97 ? 2.603 -3.849 -5.259 1.00 96.81 97 THR A CA 1
ATOM 746 C C . THR A 1 97 ? 1.313 -4.581 -5.620 1.00 96.81 97 THR A C 1
ATOM 748 O O . THR A 1 97 ? 0.265 -4.293 -5.045 1.00 96.81 97 THR A O 1
ATOM 751 N N . PHE A 1 98 ? 1.381 -5.595 -6.484 1.00 96.75 98 PHE A N 1
ATOM 752 C CA . PHE A 1 98 ? 0.230 -6.434 -6.828 1.00 96.75 98 PHE A CA 1
ATOM 753 C C . PHE A 1 98 ? -0.313 -7.192 -5.612 1.00 96.75 98 PHE A C 1
ATOM 755 O O . PHE A 1 98 ? -1.532 -7.274 -5.417 1.00 96.75 98 PHE A O 1
ATOM 762 N N . PHE A 1 99 ? 0.577 -7.741 -4.782 1.00 96.69 99 PHE A N 1
ATOM 763 C CA . PHE A 1 99 ? 0.204 -8.396 -3.532 1.00 96.69 99 PHE A CA 1
ATOM 764 C C . PHE A 1 99 ? -0.528 -7.419 -2.608 1.00 96.69 99 PHE A C 1
ATOM 766 O O . PHE A 1 99 ? -1.644 -7.706 -2.166 1.00 96.69 99 PHE A O 1
ATOM 773 N N . PHE A 1 100 ? 0.075 -6.256 -2.340 1.00 96.19 100 PHE A N 1
ATOM 774 C CA . PHE A 1 100 ? -0.455 -5.287 -1.382 1.00 96.19 100 PHE A CA 1
ATOM 775 C C . PHE A 1 100 ? -1.725 -4.600 -1.871 1.00 96.19 100 PHE A C 1
ATOM 777 O O . PHE A 1 100 ? -2.593 -4.304 -1.055 1.00 96.19 100 PHE A O 1
ATOM 784 N N . PHE A 1 101 ? -1.901 -4.431 -3.181 1.00 94.69 101 PHE A N 1
ATOM 785 C CA . PHE A 1 101 ? -3.125 -3.883 -3.760 1.00 94.69 101 PHE A CA 1
ATOM 786 C C . PHE A 1 101 ? -4.349 -4.741 -3.415 1.00 94.69 101 PHE A C 1
ATOM 788 O O . PHE A 1 101 ? -5.353 -4.237 -2.902 1.00 94.69 101 PHE A O 1
ATOM 795 N N . VAL A 1 102 ? -4.241 -6.058 -3.618 1.00 92.69 102 VAL A N 1
ATOM 796 C CA . VAL A 1 102 ? -5.309 -7.015 -3.288 1.00 92.69 102 VAL A CA 1
ATOM 797 C C . VAL A 1 102 ? -5.408 -7.239 -1.777 1.00 92.69 102 VAL A C 1
ATOM 799 O O . VAL A 1 102 ? -6.512 -7.308 -1.230 1.00 92.69 102 VAL A O 1
ATOM 802 N N . TRP A 1 103 ? -4.272 -7.320 -1.079 1.00 93.81 103 TRP A N 1
ATOM 803 C CA . TRP A 1 103 ? -4.238 -7.477 0.376 1.00 93.81 103 TRP A CA 1
ATOM 804 C C . TRP A 1 103 ? -4.936 -6.321 1.088 1.00 93.81 103 TRP A C 1
ATOM 806 O O . TRP A 1 103 ? -5.787 -6.575 1.937 1.00 93.81 103 TRP A O 1
ATOM 816 N N . LEU A 1 104 ? -4.633 -5.072 0.724 1.00 91.06 104 LEU A N 1
ATOM 817 C CA . LEU A 1 104 ? -5.194 -3.881 1.363 1.00 91.06 104 LEU A CA 1
ATOM 818 C C . LEU A 1 104 ? -6.712 -3.876 1.235 1.00 91.06 104 LEU A C 1
ATOM 820 O O . LEU A 1 104 ? -7.429 -3.639 2.211 1.00 91.06 104 LEU A O 1
ATOM 824 N N . ALA A 1 105 ? -7.193 -4.208 0.036 1.00 84.38 105 ALA A N 1
ATOM 825 C CA . ALA A 1 105 ? -8.609 -4.324 -0.216 1.00 84.38 105 ALA A CA 1
ATOM 826 C C . ALA A 1 105 ? -9.252 -5.343 0.737 1.00 84.38 105 ALA A C 1
ATOM 828 O O . ALA A 1 105 ? -10.240 -5.029 1.387 1.00 84.38 105 ALA A O 1
ATOM 829 N N . ALA A 1 106 ? -8.690 -6.544 0.883 1.00 82.44 106 ALA A N 1
ATOM 830 C CA . ALA A 1 106 ? -9.224 -7.577 1.779 1.00 82.44 106 ALA A CA 1
ATOM 831 C C . ALA A 1 106 ? -9.063 -7.274 3.275 1.00 82.44 106 ALA A C 1
ATOM 833 O O . ALA A 1 106 ? -9.912 -7.656 4.085 1.00 82.44 106 ALA A O 1
ATOM 834 N N . ARG A 1 107 ? -7.979 -6.605 3.668 1.00 86.56 107 ARG A N 1
ATOM 835 C CA . ARG A 1 107 ? -7.585 -6.493 5.073 1.00 86.56 107 ARG A CA 1
ATOM 836 C C . ARG A 1 107 ? -8.344 -5.411 5.829 1.00 86.56 107 ARG A C 1
ATOM 838 O O . ARG A 1 107 ? -8.657 -5.613 7.000 1.00 86.56 107 ARG A O 1
ATOM 845 N N . LEU A 1 108 ? -8.674 -4.298 5.181 1.00 84.06 108 LEU A N 1
ATOM 846 C CA . LEU A 1 108 ? -9.343 -3.166 5.828 1.00 84.06 108 LEU A CA 1
ATOM 847 C C . LEU A 1 108 ? -10.719 -3.515 6.445 1.00 84.06 108 LEU A C 1
ATOM 849 O O . LEU A 1 108 ? -10.928 -3.209 7.619 1.00 84.06 108 LEU A O 1
ATOM 853 N N . PRO A 1 109 ? -11.650 -4.204 5.753 1.00 80.00 109 PRO A N 1
ATOM 854 C CA . PRO A 1 109 ? -12.897 -4.663 6.376 1.00 80.00 109 PRO A CA 1
ATOM 855 C C . PRO A 1 109 ? -12.658 -5.627 7.544 1.00 80.00 109 PRO A C 1
ATOM 857 O O . PRO A 1 109 ? -13.318 -5.551 8.582 1.00 80.00 109 PRO A O 1
ATOM 860 N N . TYR A 1 110 ? -11.682 -6.523 7.384 1.00 82.88 110 TYR A N 1
ATOM 861 C CA . TYR A 1 110 ? -11.331 -7.515 8.393 1.00 82.88 110 TYR A CA 1
ATOM 862 C C . TYR A 1 110 ? -10.768 -6.883 9.673 1.00 82.88 110 TYR A C 1
ATOM 864 O O . TYR A 1 110 ? -11.039 -7.365 10.774 1.00 82.88 110 TYR A O 1
ATOM 872 N N . LEU A 1 111 ? -10.030 -5.779 9.541 1.00 88.75 111 LEU A N 1
ATOM 873 C CA . LEU A 1 111 ? -9.528 -4.997 10.665 1.00 88.75 111 LEU A CA 1
ATOM 874 C C . LEU A 1 111 ? -10.675 -4.497 11.552 1.00 88.75 111 LEU A C 1
ATOM 876 O O . LEU A 1 111 ? -10.666 -4.747 12.756 1.00 88.75 111 LEU A O 1
ATOM 880 N N . PHE A 1 112 ? -11.679 -3.836 10.973 1.00 84.88 112 PHE A N 1
ATOM 881 C CA . PHE A 1 112 ? -12.808 -3.304 11.745 1.00 84.88 112 PHE A CA 1
ATOM 882 C C . PHE A 1 112 ? -13.626 -4.402 12.425 1.00 84.88 112 PHE A C 1
ATOM 884 O O . PHE A 1 112 ? -14.022 -4.250 13.581 1.00 84.88 112 PHE A O 1
ATOM 891 N N . LEU A 1 113 ? -13.819 -5.533 11.744 1.00 84.00 113 LEU A N 1
ATOM 892 C CA . LEU A 1 113 ? -14.461 -6.703 12.332 1.00 84.00 113 LEU A CA 1
ATOM 893 C C . LEU A 1 113 ? -13.688 -7.215 13.556 1.00 84.00 113 LEU A C 1
ATOM 895 O O . LEU A 1 113 ? -14.291 -7.445 14.603 1.00 84.00 113 LEU A O 1
ATOM 899 N N . ARG A 1 114 ? -12.363 -7.381 13.443 1.00 86.94 114 ARG A N 1
ATOM 900 C CA . ARG A 1 114 ? -11.531 -7.839 14.565 1.00 86.94 114 ARG A CA 1
ATOM 901 C C . ARG A 1 114 ? -11.523 -6.847 15.725 1.00 86.94 114 ARG A C 1
ATOM 903 O O . ARG A 1 114 ? -11.569 -7.273 16.873 1.00 86.94 114 ARG A O 1
ATOM 910 N N . LEU A 1 115 ? -11.490 -5.543 15.445 1.00 88.75 115 LEU A N 1
ATOM 911 C CA . LEU A 1 115 ? -11.593 -4.513 16.483 1.00 88.75 115 LEU A CA 1
ATOM 912 C C . LEU A 1 115 ? -12.914 -4.645 17.253 1.00 88.75 115 LEU A C 1
ATOM 914 O O . LEU A 1 115 ? -12.903 -4.690 18.482 1.00 88.75 115 LEU A O 1
ATOM 918 N N . HIS A 1 116 ? -14.032 -4.806 16.541 1.00 86.69 116 HIS A N 1
ATOM 919 C CA . HIS A 1 116 ? -15.337 -5.024 17.164 1.00 86.69 116 HIS A CA 1
ATOM 920 C C . HIS A 1 116 ? -15.373 -6.314 18.001 1.00 86.69 116 HIS A C 1
ATOM 922 O O . HIS A 1 116 ? -15.821 -6.302 19.145 1.00 86.69 116 HIS A O 1
ATOM 928 N N . GLN A 1 117 ? -14.846 -7.424 17.471 1.00 85.88 117 GLN A N 1
ATOM 929 C CA . GLN A 1 117 ? -14.755 -8.705 18.189 1.00 85.88 117 GLN A CA 1
ATOM 930 C C . GLN A 1 117 ? -13.904 -8.612 19.461 1.00 85.88 117 GLN A C 1
ATOM 932 O O . GLN A 1 117 ? -14.205 -9.279 20.448 1.00 85.88 117 GLN A O 1
ATOM 937 N N . ASN A 1 118 ? -12.890 -7.748 19.460 1.00 86.31 118 ASN A N 1
ATOM 938 C CA . ASN A 1 118 ? -12.041 -7.476 20.615 1.00 86.31 118 ASN A CA 1
ATOM 939 C C . ASN A 1 118 ? -12.672 -6.513 21.639 1.00 86.31 118 ASN A C 1
ATOM 941 O O . ASN A 1 118 ? -12.032 -6.172 22.639 1.00 86.31 118 ASN A O 1
ATOM 945 N N . GLY A 1 119 ? -13.921 -6.094 21.427 1.00 83.00 119 GLY A N 1
ATOM 946 C CA . GLY A 1 119 ? -14.657 -5.212 22.331 1.00 83.00 119 GLY A CA 1
ATOM 947 C C . GLY A 1 119 ? -14.329 -3.731 22.156 1.00 83.00 119 GLY A C 1
ATOM 948 O O . GLY A 1 119 ? -14.648 -2.940 23.038 1.00 83.00 119 GLY A O 1
ATOM 949 N N . VAL A 1 120 ? -13.699 -3.343 21.043 1.00 85.44 120 VAL A N 1
ATOM 950 C CA . VAL A 1 120 ? -13.533 -1.931 20.689 1.00 85.44 120 VAL A CA 1
ATOM 951 C C . VAL A 1 120 ? -14.857 -1.417 20.130 1.00 85.44 120 VAL A C 1
ATOM 953 O O . VAL A 1 120 ? -15.401 -1.978 19.177 1.00 85.44 120 VAL A O 1
ATOM 956 N N . SER A 1 121 ? -15.378 -0.341 20.711 1.00 85.94 121 SER A N 1
ATOM 957 C CA . SER A 1 121 ? -16.644 0.272 20.296 1.00 85.94 121 SER A CA 1
ATOM 958 C C . SER A 1 121 ? -16.522 1.788 20.172 1.00 85.94 121 SER A C 1
ATOM 960 O O . SER A 1 121 ? -15.528 2.388 20.580 1.00 85.94 121 SER A O 1
ATOM 962 N N . LEU A 1 122 ? -17.515 2.425 19.559 1.00 83.19 122 LEU A N 1
ATOM 963 C CA . LEU A 1 122 ? -17.614 3.882 19.487 1.00 83.19 122 LEU A CA 1
ATOM 964 C C . LEU A 1 122 ? -18.652 4.338 20.512 1.00 83.19 122 LEU A C 1
ATOM 966 O O . LEU A 1 122 ? -19.776 3.844 20.514 1.00 83.19 122 LEU A O 1
ATOM 970 N N . ALA A 1 123 ? -18.280 5.258 21.407 1.00 77.75 123 ALA A N 1
ATOM 971 C CA . ALA A 1 123 ? -19.189 5.729 22.453 1.00 77.75 123 ALA A CA 1
ATOM 972 C C . ALA A 1 123 ? -20.289 6.652 21.907 1.00 77.75 123 ALA A C 1
ATOM 974 O O . ALA A 1 123 ? -21.351 6.776 22.511 1.00 77.75 123 ALA A O 1
ATOM 975 N N . LYS A 1 124 ? -20.042 7.316 20.772 1.00 73.12 124 LYS A N 1
ATOM 976 C CA . LYS A 1 124 ? -21.062 8.057 20.026 1.00 73.12 124 LYS A CA 1
ATOM 977 C C . LYS A 1 124 ? -21.417 7.280 18.766 1.00 73.12 124 LYS A C 1
ATOM 979 O O . LYS A 1 124 ? -20.515 6.916 18.015 1.00 73.12 124 LYS A O 1
ATOM 984 N N . ALA A 1 125 ? -22.718 7.081 18.540 1.00 62.19 125 ALA A N 1
ATOM 985 C CA . ALA A 1 125 ? -23.244 6.477 17.319 1.00 62.19 125 ALA A CA 1
ATOM 986 C C . ALA A 1 125 ? -22.625 7.139 16.069 1.00 62.19 125 ALA A C 1
ATOM 988 O O . ALA A 1 125 ? -22.417 8.361 16.071 1.00 62.19 125 ALA A O 1
ATOM 989 N N . PRO A 1 126 ? -22.331 6.381 14.998 1.00 69.69 126 PRO A N 1
ATOM 990 C CA . PRO A 1 126 ? -22.763 5.005 14.699 1.00 69.69 126 PRO A CA 1
ATOM 991 C C . PRO A 1 126 ? -21.936 3.891 15.372 1.00 69.69 126 PRO A C 1
ATOM 993 O O . PRO A 1 126 ? -20.833 4.135 15.854 1.00 69.69 126 PRO A O 1
ATOM 996 N N . ASP A 1 127 ? -22.468 2.661 15.376 1.00 76.56 127 ASP A N 1
ATOM 997 C CA . ASP A 1 127 ? -21.721 1.457 15.778 1.00 76.56 127 ASP A CA 1
ATOM 998 C C . ASP A 1 127 ? -20.498 1.253 14.859 1.00 76.56 127 ASP A C 1
ATOM 1000 O O . ASP A 1 127 ? -20.480 1.688 13.702 1.00 76.56 127 ASP A O 1
ATOM 1004 N N . LEU A 1 128 ? -19.452 0.593 15.362 1.00 75.75 128 LEU A N 1
ATOM 1005 C CA . LEU A 1 128 ? -18.184 0.417 14.646 1.00 75.75 128 LEU A CA 1
ATOM 1006 C C . LEU A 1 128 ? -18.347 -0.268 13.270 1.00 75.75 128 LEU A C 1
ATOM 1008 O O . LEU A 1 128 ? -17.689 0.172 12.326 1.00 75.75 128 LEU A O 1
ATOM 1012 N N . PRO A 1 129 ? -19.212 -1.287 13.095 1.00 75.06 129 PRO A N 1
ATOM 1013 C CA . PRO A 1 129 ? -19.453 -1.909 11.791 1.00 75.06 129 PRO A CA 1
ATOM 1014 C C . PRO A 1 129 ? -20.117 -0.964 10.780 1.00 75.06 129 PRO A C 1
ATOM 1016 O O . PRO A 1 129 ? -19.753 -0.968 9.603 1.00 75.06 129 PRO A O 1
ATOM 1019 N N . ASP A 1 130 ? -21.038 -0.110 11.228 1.00 75.19 130 ASP A N 1
ATOM 1020 C CA . ASP A 1 130 ? -21.687 0.887 10.372 1.00 75.19 130 ASP A CA 1
ATOM 1021 C C . ASP A 1 130 ? -20.733 2.023 10.005 1.00 75.19 130 ASP A C 1
ATOM 1023 O O . ASP A 1 130 ? -20.681 2.447 8.845 1.00 75.19 130 ASP A O 1
ATOM 1027 N N . PHE A 1 131 ? -19.917 2.467 10.966 1.00 78.69 131 PHE A N 1
ATOM 1028 C CA . PHE A 1 131 ? -18.813 3.386 10.711 1.00 78.69 131 PHE A CA 1
ATOM 1029 C C . PHE A 1 131 ? -17.850 2.810 9.669 1.00 78.69 131 PHE A C 1
ATOM 1031 O O . PHE A 1 131 ? -17.538 3.477 8.683 1.00 78.69 131 PHE A O 1
ATOM 1038 N N . ALA A 1 132 ? -17.424 1.557 9.849 1.00 77.75 132 ALA A N 1
ATOM 1039 C CA . ALA A 1 132 ? -16.528 0.865 8.932 1.00 77.75 132 ALA A CA 1
ATOM 1040 C C . ALA A 1 132 ? -17.130 0.776 7.530 1.00 77.75 132 ALA A C 1
ATOM 1042 O O . ALA A 1 132 ? -16.487 1.160 6.558 1.00 77.75 132 ALA A O 1
ATOM 1043 N N . ALA A 1 133 ? -18.386 0.345 7.413 1.00 73.06 133 ALA A N 1
ATOM 1044 C CA . ALA A 1 133 ? -19.075 0.268 6.134 1.00 73.06 133 ALA A CA 1
ATOM 1045 C C . ALA A 1 133 ? -19.153 1.634 5.432 1.00 73.06 133 ALA A C 1
ATOM 1047 O O . ALA A 1 133 ? -18.896 1.726 4.230 1.00 73.06 133 ALA A O 1
ATOM 1048 N N . HIS A 1 134 ? -19.467 2.699 6.175 1.00 80.12 134 HIS A N 1
ATOM 1049 C CA . HIS A 1 134 ? -19.515 4.056 5.637 1.00 80.12 134 HIS A CA 1
ATOM 1050 C C . HIS A 1 134 ? -18.138 4.545 5.175 1.00 80.12 134 HIS A C 1
ATOM 1052 O O . HIS A 1 134 ? -18.007 5.038 4.054 1.00 80.12 134 HIS A O 1
ATOM 1058 N N . VAL A 1 135 ? -17.112 4.410 6.019 1.00 79.88 135 VAL A N 1
ATOM 1059 C CA . VAL A 1 135 ? -15.742 4.852 5.722 1.00 79.88 135 VAL A CA 1
ATOM 1060 C C . VAL A 1 135 ? -15.171 4.087 4.540 1.00 79.88 135 VAL A C 1
ATOM 1062 O O . VAL A 1 135 ? -14.656 4.704 3.609 1.00 79.88 135 VAL A O 1
ATOM 1065 N N . LEU A 1 136 ? -15.308 2.762 4.536 1.00 78.31 136 LEU A N 1
ATOM 1066 C CA . LEU A 1 136 ? -14.804 1.926 3.456 1.00 78.31 136 LEU A CA 1
ATOM 1067 C C . LEU A 1 136 ? -15.491 2.307 2.145 1.00 78.31 136 LEU A C 1
ATOM 1069 O O . LEU A 1 136 ? -14.826 2.770 1.223 1.00 78.31 136 LEU A O 1
ATOM 1073 N N . HIS A 1 137 ? -16.818 2.224 2.078 1.00 75.62 137 HIS A N 1
ATOM 1074 C CA . HIS A 1 137 ? -17.531 2.437 0.822 1.00 75.62 137 HIS A CA 1
ATOM 1075 C C . HIS A 1 137 ? -17.455 3.886 0.315 1.00 75.62 137 HIS A C 1
ATOM 1077 O O . HIS A 1 137 ? -17.220 4.114 -0.867 1.00 75.62 137 HIS A O 1
ATOM 1083 N N . LYS A 1 138 ? -17.674 4.888 1.179 1.00 80.12 138 LYS A N 1
ATOM 1084 C CA . LYS A 1 138 ? -17.802 6.287 0.726 1.00 80.12 138 LYS A CA 1
ATOM 1085 C C . LYS A 1 138 ? -16.491 7.061 0.693 1.00 80.12 138 LYS A C 1
ATOM 1087 O O . LYS A 1 138 ? -16.419 8.061 -0.018 1.00 80.12 138 LYS A O 1
ATOM 1092 N N . ARG A 1 139 ? -15.492 6.682 1.493 1.00 84.12 139 ARG A N 1
ATOM 1093 C CA . ARG A 1 139 ? -14.248 7.459 1.624 1.00 84.12 139 ARG A CA 1
ATOM 1094 C C . ARG A 1 139 ? -13.062 6.715 1.038 1.00 84.12 139 ARG A C 1
ATOM 1096 O O . ARG A 1 139 ? -12.414 7.267 0.159 1.00 84.12 139 ARG A O 1
ATOM 1103 N N . VAL A 1 140 ? -12.802 5.488 1.483 1.00 79.56 140 VAL A N 1
ATOM 1104 C CA . VAL A 1 140 ? -11.614 4.717 1.073 1.00 79.56 140 VAL A CA 1
ATOM 1105 C C . VAL A 1 140 ? -11.743 4.205 -0.364 1.00 79.56 140 VAL A C 1
ATOM 1107 O O . VAL A 1 140 ? -10.809 4.317 -1.150 1.00 79.56 140 VAL A O 1
ATOM 1110 N N . PHE A 1 141 ? -12.910 3.689 -0.740 1.00 80.44 141 PHE A N 1
ATOM 1111 C CA . PHE A 1 141 ? -13.193 3.197 -2.091 1.00 80.44 141 PHE A CA 1
ATOM 1112 C C . PHE A 1 141 ? -13.991 4.220 -2.912 1.00 80.44 141 PHE A C 1
ATOM 1114 O O . PHE A 1 141 ? -14.930 3.884 -3.631 1.00 80.44 141 PHE A O 1
ATOM 1121 N N . ASN A 1 142 ? -13.638 5.501 -2.794 1.00 84.31 142 ASN A N 1
ATOM 1122 C CA . ASN A 1 142 ? -14.279 6.570 -3.555 1.00 84.31 142 ASN A CA 1
ATOM 1123 C C . ASN A 1 142 ? -13.701 6.672 -4.981 1.00 84.31 142 ASN A C 1
ATOM 1125 O O . ASN A 1 142 ? -12.485 6.628 -5.165 1.00 84.31 142 ASN A O 1
ATOM 1129 N N . LYS A 1 143 ? -14.568 6.934 -5.969 1.00 86.12 143 LYS A N 1
ATOM 1130 C CA . LYS A 1 143 ? -14.202 7.228 -7.363 1.00 86.12 143 LYS A CA 1
ATOM 1131 C C . LYS A 1 143 ? -13.163 8.347 -7.474 1.00 86.12 143 LYS A C 1
ATOM 1133 O O . LYS A 1 143 ? -12.284 8.249 -8.315 1.00 86.12 143 LYS A O 1
ATOM 1138 N N . THR A 1 144 ? -13.205 9.368 -6.613 1.00 87.50 144 THR A N 1
ATOM 1139 C CA . THR A 1 144 ? -12.204 10.454 -6.624 1.00 87.50 144 THR A CA 1
ATOM 1140 C C . THR A 1 144 ? -10.778 9.940 -6.419 1.00 87.50 144 THR A C 1
ATOM 1142 O O . THR A 1 144 ? -9.866 10.413 -7.089 1.00 87.50 144 THR A O 1
ATOM 1145 N N . ILE A 1 145 ? -10.581 8.963 -5.524 1.00 87.88 1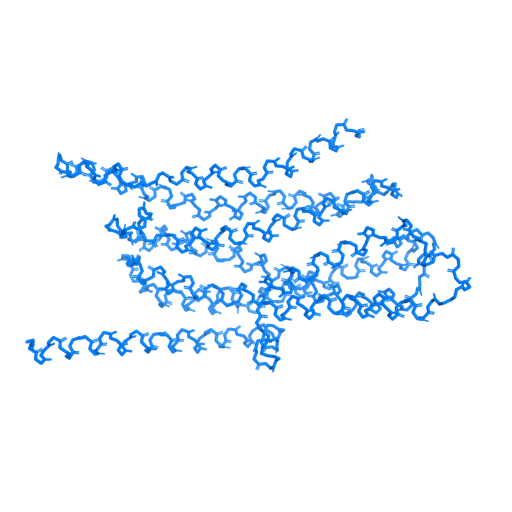45 ILE A N 1
ATOM 1146 C CA . ILE A 1 145 ? -9.260 8.364 -5.279 1.00 87.88 145 ILE A CA 1
ATOM 1147 C C . ILE A 1 145 ? -8.809 7.591 -6.513 1.00 87.88 145 ILE A C 1
ATOM 1149 O O . ILE A 1 145 ? -7.683 7.769 -6.962 1.00 87.88 145 ILE A O 1
ATOM 1153 N N . THR A 1 146 ? -9.703 6.784 -7.085 1.00 87.81 146 THR A N 1
ATOM 1154 C CA . THR A 1 146 ? -9.437 6.035 -8.316 1.00 87.81 146 THR A CA 1
ATOM 1155 C C . THR A 1 146 ? -9.070 6.969 -9.468 1.00 87.81 146 THR A C 1
ATOM 1157 O O . THR A 1 146 ? -8.060 6.748 -10.125 1.00 87.81 146 THR A O 1
ATOM 1160 N N . THR A 1 147 ? -9.827 8.049 -9.684 1.00 88.62 147 THR A N 1
ATOM 1161 C CA . THR A 1 147 ? -9.527 9.046 -10.720 1.00 88.62 147 THR A CA 1
ATOM 1162 C C . THR A 1 147 ? -8.165 9.693 -10.487 1.00 88.62 147 THR A C 1
ATOM 1164 O O . THR A 1 147 ? -7.372 9.768 -11.419 1.00 88.62 147 THR A O 1
ATOM 1167 N N . LEU A 1 148 ? -7.862 10.111 -9.254 1.00 90.44 148 LEU A N 1
ATOM 1168 C CA . LEU A 1 148 ? -6.570 10.717 -8.930 1.00 90.44 148 LEU A CA 1
ATOM 1169 C C . LEU A 1 148 ? -5.412 9.737 -9.164 1.00 90.44 148 LEU A C 1
ATOM 1171 O O . LEU A 1 148 ? -4.405 10.117 -9.751 1.00 90.44 148 LEU A O 1
ATOM 1175 N N . ALA A 1 149 ? -5.565 8.472 -8.763 1.00 92.25 149 ALA A N 1
ATOM 1176 C CA . ALA A 1 149 ? -4.560 7.437 -8.989 1.00 92.25 149 ALA A CA 1
ATOM 1177 C C . ALA A 1 149 ? -4.332 7.170 -10.486 1.00 92.25 149 ALA A C 1
ATOM 1179 O O . ALA A 1 149 ? -3.187 7.032 -10.906 1.00 92.25 149 ALA A O 1
ATOM 1180 N N . VAL A 1 150 ? -5.396 7.154 -11.300 1.00 92.38 150 VAL A N 1
ATOM 1181 C CA . VAL A 1 150 ? -5.285 7.044 -12.766 1.00 92.38 150 VAL A CA 1
ATOM 1182 C C . VAL A 1 150 ? -4.564 8.257 -13.348 1.00 92.38 150 VAL A C 1
ATOM 1184 O O . VAL A 1 150 ? -3.641 8.081 -14.135 1.00 92.38 150 VAL A O 1
ATOM 1187 N N . MET A 1 151 ? -4.932 9.478 -12.947 1.00 92.50 151 MET A N 1
ATOM 1188 C CA . MET A 1 151 ? -4.278 10.700 -13.430 1.00 92.50 151 MET A CA 1
ATOM 1189 C C . MET A 1 151 ? -2.786 10.721 -13.087 1.00 92.50 151 MET A C 1
ATOM 1191 O O . MET A 1 151 ? -1.974 11.054 -13.943 1.00 92.50 151 MET A O 1
ATOM 1195 N N . LEU A 1 152 ? -2.415 10.322 -11.867 1.00 91.69 152 LEU A N 1
ATOM 1196 C CA . LEU A 1 152 ? -1.015 10.237 -11.449 1.00 91.69 152 LEU A CA 1
ATOM 1197 C C . LEU A 1 152 ? -0.252 9.146 -12.211 1.00 91.69 152 LEU A C 1
ATOM 1199 O O . LEU A 1 152 ? 0.864 9.391 -12.661 1.00 91.69 152 LEU A O 1
ATOM 1203 N N . ALA A 1 153 ? -0.854 7.968 -12.403 1.00 93.00 153 ALA A N 1
ATOM 1204 C CA . ALA A 1 153 ? -0.242 6.878 -13.161 1.00 93.00 153 ALA A CA 1
ATOM 1205 C C . ALA A 1 153 ? -0.011 7.258 -14.631 1.00 93.00 153 ALA A C 1
ATOM 1207 O O . ALA A 1 153 ? 1.075 7.038 -15.162 1.00 93.00 153 ALA A O 1
ATOM 1208 N N . LEU A 1 154 ? -1.006 7.878 -15.274 1.00 92.06 154 LEU A N 1
ATOM 1209 C CA . LEU A 1 154 ? -0.888 8.374 -16.645 1.00 92.06 154 LEU A CA 1
ATOM 1210 C C . LEU A 1 154 ? 0.097 9.541 -16.747 1.00 92.06 154 LEU A C 1
ATOM 1212 O O . LEU A 1 154 ? 0.853 9.600 -17.710 1.00 92.06 154 LEU A O 1
ATOM 1216 N N . GLY A 1 155 ? 0.130 10.437 -15.757 1.00 90.00 155 GLY A N 1
ATOM 1217 C CA . GLY A 1 155 ? 1.093 11.535 -15.695 1.00 90.00 155 GLY A CA 1
ATOM 1218 C C . GLY A 1 155 ? 2.535 11.036 -15.609 1.00 90.00 155 GLY A C 1
ATOM 1219 O O . GLY A 1 155 ? 3.373 11.461 -16.400 1.00 90.00 155 GLY A O 1
ATOM 1220 N N . LEU A 1 156 ? 2.820 10.079 -14.717 1.00 86.62 156 LEU A N 1
ATOM 1221 C CA . LEU A 1 156 ? 4.144 9.451 -14.639 1.00 86.62 156 LEU A CA 1
ATOM 1222 C C . LEU A 1 156 ? 4.497 8.689 -15.915 1.00 86.62 156 LEU A C 1
ATOM 1224 O O . LEU A 1 156 ? 5.626 8.784 -16.392 1.00 86.62 156 LEU A O 1
ATOM 1228 N N . ALA A 1 157 ? 3.539 7.969 -16.499 1.00 86.88 157 ALA A N 1
ATOM 1229 C CA . ALA A 1 157 ? 3.759 7.300 -17.772 1.00 86.88 157 ALA A CA 1
ATOM 1230 C C . ALA A 1 157 ? 4.090 8.305 -18.881 1.00 86.88 157 ALA A C 1
ATOM 1232 O O . ALA A 1 157 ? 5.055 8.095 -19.604 1.00 86.88 157 ALA A O 1
ATOM 1233 N N . ALA A 1 158 ? 3.359 9.419 -18.981 1.00 85.94 158 ALA A N 1
ATOM 1234 C CA . ALA A 1 158 ? 3.619 10.475 -19.956 1.00 85.94 158 ALA A CA 1
ATOM 1235 C C . ALA A 1 158 ? 5.015 11.090 -19.780 1.00 85.94 158 ALA A C 1
ATOM 1237 O O . ALA A 1 158 ? 5.728 11.270 -20.763 1.00 85.94 158 ALA A O 1
ATOM 1238 N N . VAL A 1 159 ? 5.441 11.345 -18.539 1.00 82.44 159 VAL A N 1
ATOM 1239 C CA . VAL A 1 159 ? 6.808 11.804 -18.239 1.00 82.44 159 VAL A CA 1
ATOM 1240 C C . VAL A 1 159 ? 7.847 10.793 -18.728 1.00 82.44 159 VAL A C 1
ATOM 1242 O O . VAL A 1 159 ? 8.795 11.182 -19.409 1.00 82.44 159 VAL A O 1
ATOM 1245 N N . HIS A 1 160 ? 7.643 9.499 -18.463 1.00 76.44 160 HIS A N 1
ATOM 1246 C CA . HIS A 1 160 ? 8.522 8.449 -18.982 1.00 76.44 160 HIS A CA 1
ATOM 1247 C C . HIS A 1 160 ? 8.510 8.372 -20.514 1.00 76.44 160 HIS A C 1
ATOM 1249 O O . HIS A 1 160 ? 9.567 8.220 -21.122 1.00 76.44 160 HIS A O 1
ATOM 1255 N N . PHE A 1 161 ? 7.352 8.534 -21.158 1.00 78.00 161 PHE A N 1
ATOM 1256 C CA . PHE A 1 161 ? 7.238 8.596 -22.617 1.00 78.00 161 PHE A CA 1
ATOM 1257 C C . PHE A 1 161 ? 8.047 9.756 -23.202 1.00 78.00 161 PHE A C 1
ATOM 1259 O O . PHE A 1 161 ? 8.804 9.551 -24.148 1.00 78.00 161 PHE A O 1
ATOM 1266 N N . VAL A 1 162 ? 7.924 10.954 -22.626 1.00 77.69 162 VAL A N 1
ATOM 1267 C CA . VAL A 1 162 ? 8.676 12.142 -23.056 1.00 77.69 162 VAL A CA 1
ATOM 1268 C C . VAL A 1 162 ? 10.176 11.935 -22.864 1.00 77.69 162 VAL A C 1
ATOM 1270 O O . VAL A 1 162 ? 10.948 12.274 -23.754 1.00 77.69 162 VAL A O 1
ATOM 1273 N N . GLN A 1 163 ? 10.598 11.332 -21.751 1.00 72.88 163 GLN A N 1
ATOM 1274 C CA . GLN A 1 163 ? 12.008 11.009 -21.512 1.00 72.88 163 GLN A CA 1
ATOM 1275 C C . GLN A 1 163 ? 12.552 10.024 -22.550 1.00 72.88 163 GLN A C 1
ATOM 1277 O O . GLN A 1 163 ? 13.630 10.252 -23.095 1.00 72.88 163 GLN A O 1
ATOM 1282 N N . ILE A 1 164 ? 11.789 8.977 -22.883 1.00 69.81 164 ILE A N 1
ATOM 1283 C CA . ILE A 1 164 ? 12.176 8.010 -23.919 1.00 69.81 164 ILE A CA 1
ATOM 1284 C C . ILE A 1 164 ? 12.280 8.679 -25.294 1.00 69.81 164 ILE A C 1
ATOM 1286 O O . ILE A 1 164 ? 13.265 8.467 -26.000 1.00 69.81 164 ILE A O 1
ATOM 1290 N N . LEU A 1 165 ? 11.294 9.499 -25.674 1.00 70.56 165 LEU A N 1
ATOM 1291 C CA . LEU A 1 165 ? 11.273 10.194 -26.967 1.00 70.56 165 LEU A CA 1
ATOM 1292 C C . LEU A 1 165 ? 12.355 11.275 -27.077 1.00 70.56 165 LEU A C 1
ATOM 1294 O O . LEU A 1 165 ? 12.934 11.455 -28.143 1.00 70.56 165 LEU A O 1
ATOM 1298 N N . GLY A 1 166 ? 12.658 11.966 -25.979 1.00 63.41 166 GLY A N 1
ATOM 1299 C CA . GLY A 1 166 ? 13.684 13.007 -25.911 1.00 63.41 166 GLY A CA 1
ATOM 1300 C C . GLY A 1 166 ? 15.121 12.480 -25.899 1.00 63.41 166 GLY A C 1
ATOM 1301 O O . GLY A 1 166 ? 16.042 13.267 -25.718 1.00 63.41 166 GLY A O 1
ATOM 1302 N N . GLY A 1 167 ? 15.333 11.166 -26.033 1.00 59.19 167 GLY A N 1
ATOM 1303 C CA . GLY A 1 167 ? 16.665 10.553 -26.003 1.00 59.19 167 GLY A CA 1
ATOM 1304 C C . GLY A 1 167 ? 17.326 10.528 -24.619 1.00 59.19 167 GLY A C 1
ATOM 1305 O O . GLY A 1 167 ? 18.424 9.991 -24.496 1.00 59.19 167 GLY A O 1
ATOM 1306 N N . ASN A 1 168 ? 16.632 11.032 -23.595 1.00 56.56 168 ASN A N 1
ATOM 1307 C CA . ASN A 1 168 ? 16.996 10.996 -22.176 1.00 56.56 168 ASN A CA 1
ATOM 1308 C C . ASN A 1 168 ? 16.275 9.834 -21.477 1.00 56.56 168 ASN A C 1
ATOM 1310 O O . ASN A 1 168 ? 15.794 9.969 -20.347 1.00 56.56 168 ASN A O 1
ATOM 1314 N N . ALA A 1 169 ? 16.099 8.722 -22.199 1.00 55.81 169 ALA A N 1
ATOM 1315 C CA . ALA A 1 169 ? 15.432 7.546 -21.673 1.00 55.81 169 ALA A CA 1
ATOM 1316 C C . ALA A 1 169 ? 16.144 7.107 -20.390 1.00 55.81 169 ALA A C 1
ATOM 1318 O O . ALA A 1 169 ? 17.360 7.237 -20.263 1.00 55.81 169 ALA A O 1
ATOM 1319 N N . TRP A 1 170 ? 15.381 6.583 -19.434 1.00 52.53 170 TRP A N 1
ATOM 1320 C CA . TRP A 1 170 ? 15.929 5.929 -18.250 1.00 52.53 170 TRP A CA 1
ATOM 1321 C C . TRP A 1 170 ? 16.633 4.636 -18.688 1.00 52.53 170 TRP A C 1
ATOM 1323 O O . TRP A 1 170 ? 16.060 3.553 -18.584 1.00 52.53 170 TRP A O 1
ATOM 1333 N N . GLY A 1 171 ? 17.862 4.766 -19.178 1.00 46.78 171 GLY A N 1
ATOM 1334 C CA . GLY A 1 171 ? 18.658 3.748 -19.862 1.00 46.78 171 GLY A CA 1
ATOM 1335 C C . GLY A 1 171 ? 19.527 4.471 -20.889 1.00 46.78 171 GLY A C 1
ATOM 1336 O O . GLY A 1 171 ? 19.005 5.259 -21.673 1.00 46.78 171 GLY A O 1
ATOM 1337 N N . GLY A 1 172 ? 20.852 4.304 -20.825 1.00 46.28 172 GLY A N 1
ATOM 1338 C CA . GLY A 1 172 ? 21.796 5.048 -21.669 1.00 46.28 172 GLY A CA 1
ATOM 1339 C C . GLY A 1 172 ? 21.507 4.916 -23.173 1.00 46.28 172 GLY A C 1
ATOM 1340 O O . GLY A 1 172 ? 20.581 4.230 -23.592 1.00 46.28 172 GLY A O 1
ATOM 1341 N N . ALA A 1 173 ? 22.337 5.530 -24.024 1.00 43.56 173 ALA A N 1
ATOM 1342 C CA . ALA A 1 173 ? 22.139 5.636 -25.484 1.00 43.56 173 ALA A CA 1
ATOM 1343 C C . ALA A 1 173 ? 21.810 4.325 -26.250 1.00 43.56 173 ALA A C 1
ATOM 1345 O O . ALA A 1 173 ? 21.424 4.379 -27.416 1.00 43.56 173 ALA A O 1
ATOM 1346 N N . VAL A 1 174 ? 21.943 3.175 -25.594 1.00 48.59 174 VAL A N 1
ATOM 1347 C CA . VAL A 1 174 ? 21.689 1.815 -26.064 1.00 48.59 174 VAL A CA 1
ATOM 1348 C C . VAL A 1 174 ? 20.203 1.394 -25.981 1.00 48.59 174 VAL A C 1
ATOM 1350 O O . VAL A 1 174 ? 19.796 0.508 -26.726 1.00 48.59 174 VAL A O 1
ATOM 1353 N N . ASP A 1 175 ? 19.372 2.057 -25.164 1.00 49.62 175 ASP A N 1
ATOM 1354 C CA . ASP A 1 175 ? 17.955 1.693 -24.922 1.00 49.62 175 ASP A CA 1
ATOM 1355 C C . ASP A 1 175 ? 16.936 2.496 -25.760 1.00 49.62 175 ASP A C 1
ATOM 1357 O O . ASP A 1 175 ? 15.722 2.452 -25.529 1.00 49.62 175 ASP A O 1
ATOM 1361 N N . ARG A 1 176 ? 17.405 3.246 -26.765 1.00 50.09 176 ARG A N 1
ATOM 1362 C CA . ARG A 1 176 ? 16.547 4.126 -27.573 1.00 50.09 176 ARG A CA 1
ATOM 1363 C C . ARG A 1 176 ? 15.500 3.332 -28.365 1.00 50.09 176 ARG A C 1
ATOM 1365 O O . ARG A 1 176 ? 15.831 2.531 -29.233 1.00 50.09 176 ARG A O 1
ATOM 1372 N N . GLY A 1 177 ? 14.225 3.635 -28.119 1.00 51.62 177 GLY A N 1
ATOM 1373 C CA . GLY A 1 177 ? 13.143 3.428 -29.088 1.00 51.62 177 GLY A CA 1
ATOM 1374 C C . GLY A 1 177 ? 12.695 1.986 -29.336 1.00 51.62 177 GLY A C 1
ATOM 1375 O O . GLY A 1 177 ? 12.003 1.739 -30.323 1.00 51.62 177 GLY A O 1
ATOM 1376 N N . SER A 1 178 ? 13.032 1.025 -28.471 1.00 59.38 178 SER A N 1
ATOM 1377 C CA . SER A 1 178 ? 12.477 -0.323 -28.625 1.00 59.38 178 SER A CA 1
ATOM 1378 C C . SER A 1 178 ? 10.966 -0.314 -28.355 1.00 59.38 178 SER A C 1
ATOM 1380 O O . SER A 1 178 ? 10.517 0.095 -27.284 1.00 59.38 178 SER A O 1
ATOM 1382 N N . ALA A 1 179 ? 10.168 -0.836 -29.298 1.00 64.56 179 ALA A N 1
ATOM 1383 C CA . ALA A 1 179 ? 8.732 -1.100 -29.109 1.00 64.56 179 ALA A CA 1
ATOM 1384 C C . ALA A 1 179 ? 8.442 -1.842 -27.785 1.00 64.56 179 ALA A C 1
ATOM 1386 O O . ALA A 1 179 ? 7.398 -1.660 -27.158 1.00 64.56 179 ALA A O 1
ATOM 1387 N N . PHE A 1 180 ? 9.422 -2.622 -27.327 1.00 68.50 180 PHE A N 1
ATOM 1388 C CA . PHE A 1 180 ? 9.437 -3.312 -26.049 1.00 68.50 180 PHE A CA 1
ATOM 1389 C C . PHE A 1 180 ? 9.325 -2.391 -24.821 1.00 68.50 180 PHE A C 1
ATOM 1391 O O . PHE A 1 180 ? 8.524 -2.674 -23.930 1.00 68.50 180 PHE A O 1
ATOM 1398 N N . HIS A 1 181 ? 10.066 -1.280 -24.761 1.00 70.19 181 HIS A N 1
ATOM 1399 C CA . HIS A 1 181 ? 9.983 -0.347 -23.630 1.00 70.19 181 HIS A CA 1
ATOM 1400 C C . HIS A 1 181 ? 8.602 0.308 -23.539 1.00 70.19 181 HIS A C 1
ATOM 1402 O O . HIS A 1 181 ? 8.038 0.426 -22.451 1.00 70.19 181 HIS A O 1
ATOM 1408 N N . TYR A 1 182 ? 8.010 0.654 -24.683 1.00 74.31 182 TYR A N 1
ATOM 1409 C CA . TYR A 1 182 ? 6.648 1.181 -24.729 1.00 74.31 182 TYR A CA 1
ATOM 1410 C C . TYR A 1 182 ? 5.622 0.146 -24.257 1.00 74.31 182 TYR A C 1
ATOM 1412 O O . TYR A 1 182 ? 4.762 0.460 -23.432 1.00 74.31 182 TYR A O 1
ATOM 1420 N N . LEU A 1 183 ? 5.754 -1.108 -24.701 1.00 77.88 183 LEU A N 1
ATOM 1421 C CA . LEU A 1 183 ? 4.897 -2.203 -24.246 1.00 77.88 183 LEU A CA 1
ATOM 1422 C C . LEU A 1 183 ? 5.015 -2.424 -22.731 1.00 77.88 183 LEU A C 1
ATOM 1424 O O . LEU A 1 183 ? 4.002 -2.572 -22.049 1.00 77.88 183 LEU A O 1
ATOM 1428 N N . LYS A 1 184 ? 6.238 -2.394 -22.190 1.00 82.00 184 LYS A N 1
ATOM 1429 C CA . LYS A 1 184 ? 6.504 -2.522 -20.753 1.00 82.00 184 LYS A CA 1
ATOM 1430 C C . LYS A 1 184 ? 5.829 -1.409 -19.951 1.00 82.00 184 LYS A C 1
ATOM 1432 O O . LYS A 1 184 ? 5.221 -1.693 -18.918 1.00 82.00 184 LYS A O 1
ATOM 1437 N N . ILE A 1 185 ? 5.858 -0.164 -20.433 1.00 83.38 185 ILE A N 1
ATOM 1438 C CA . ILE A 1 185 ? 5.170 0.944 -19.758 1.00 83.38 185 ILE A CA 1
ATOM 1439 C C . ILE A 1 185 ? 3.665 0.676 -19.664 1.00 83.38 185 ILE A C 1
ATOM 1441 O O . ILE A 1 185 ? 3.090 0.784 -18.580 1.00 83.38 185 ILE A O 1
ATOM 1445 N N . PHE A 1 186 ? 3.032 0.286 -20.773 1.00 85.81 186 PHE A N 1
ATOM 1446 C CA . PHE A 1 186 ? 1.588 0.052 -20.804 1.00 85.81 186 PHE A CA 1
ATOM 1447 C C . PHE A 1 186 ? 1.153 -1.178 -20.007 1.00 85.81 186 PHE A C 1
ATOM 1449 O O . PHE A 1 186 ? 0.174 -1.107 -19.265 1.00 85.81 186 PHE A O 1
ATOM 1456 N N . LEU A 1 187 ? 1.859 -2.302 -20.152 1.00 87.56 187 LEU A N 1
ATOM 1457 C CA . LEU A 1 187 ? 1.456 -3.570 -19.541 1.00 87.56 187 LEU A CA 1
ATOM 1458 C C . LEU A 1 187 ? 1.816 -3.668 -18.063 1.00 87.56 187 LEU A C 1
ATOM 1460 O O . LEU A 1 187 ? 1.111 -4.337 -17.311 1.00 87.56 187 LEU A O 1
ATOM 1464 N N . ILE A 1 188 ? 2.913 -3.034 -17.652 1.00 88.50 188 ILE A N 1
ATOM 1465 C CA . ILE A 1 188 ? 3.468 -3.203 -16.312 1.00 88.50 188 ILE A CA 1
ATOM 1466 C C . ILE A 1 188 ? 3.377 -1.911 -15.517 1.00 88.50 188 ILE A C 1
ATOM 1468 O O . ILE A 1 188 ? 2.756 -1.885 -14.454 1.00 88.50 188 ILE A O 1
ATOM 1472 N N . TRP A 1 189 ? 3.998 -0.840 -16.010 1.00 88.12 189 TRP A N 1
ATOM 1473 C CA . TRP A 1 189 ? 4.241 0.340 -15.183 1.00 88.12 189 TRP A CA 1
ATOM 1474 C C . TRP A 1 189 ? 2.961 1.124 -14.926 1.00 88.12 189 TRP A C 1
ATOM 1476 O O . TRP A 1 189 ? 2.711 1.481 -13.782 1.00 88.12 189 TRP A O 1
ATOM 1486 N N . ILE A 1 190 ? 2.107 1.347 -15.931 1.00 91.94 190 ILE A N 1
ATOM 1487 C CA . ILE A 1 190 ? 0.824 2.040 -15.728 1.00 91.94 190 ILE A CA 1
ATOM 1488 C C . ILE A 1 190 ? -0.045 1.303 -14.690 1.00 91.94 190 ILE A C 1
ATOM 1490 O O . ILE A 1 190 ? -0.455 1.944 -13.716 1.00 91.94 190 ILE A O 1
ATOM 1494 N N . PRO A 1 191 ? -0.298 -0.019 -14.815 1.00 93.44 191 PRO A N 1
ATOM 1495 C CA . PRO A 1 191 ? -1.018 -0.764 -13.786 1.00 93.44 191 PRO A CA 1
ATOM 1496 C C . PRO A 1 191 ? -0.338 -0.712 -12.415 1.00 93.44 191 PRO A C 1
ATOM 1498 O O . PRO A 1 191 ? -1.017 -0.473 -11.416 1.00 93.44 191 PRO A O 1
ATOM 1501 N N . ALA A 1 192 ? 0.985 -0.891 -12.350 1.00 93.62 192 ALA A N 1
ATOM 1502 C CA . ALA A 1 192 ? 1.726 -0.872 -11.091 1.00 93.62 192 ALA A CA 1
ATOM 1503 C C . ALA A 1 192 ? 1.659 0.501 -10.402 1.00 93.62 192 ALA A C 1
ATOM 1505 O O . ALA A 1 192 ? 1.362 0.563 -9.211 1.00 93.62 192 ALA A O 1
ATOM 1506 N N .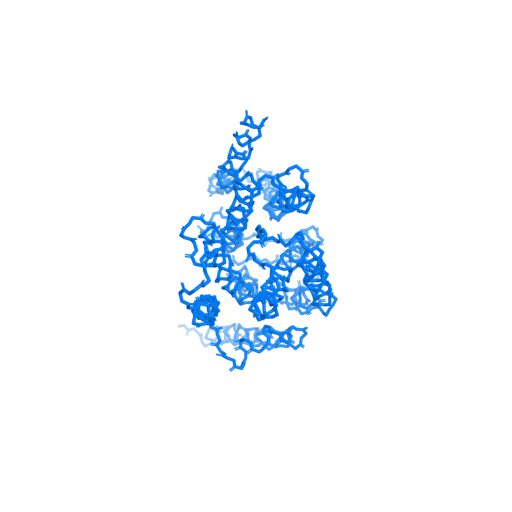 TRP A 1 193 ? 1.844 1.601 -11.138 1.00 93.56 193 TRP A N 1
ATOM 1507 C CA . TRP A 1 193 ? 1.716 2.964 -10.617 1.00 93.56 193 TRP A CA 1
ATOM 1508 C C . TRP A 1 193 ? 0.301 3.257 -10.139 1.00 93.56 193 TRP A C 1
ATOM 1510 O O . TRP A 1 193 ? 0.118 3.786 -9.044 1.00 93.56 193 TRP A O 1
ATOM 1520 N N . TYR A 1 194 ? -0.713 2.864 -10.912 1.00 94.81 194 TYR A N 1
ATOM 1521 C CA . TYR A 1 194 ? -2.103 2.992 -10.487 1.00 94.81 194 TYR A CA 1
ATOM 1522 C C . TYR A 1 194 ? -2.351 2.260 -9.160 1.00 94.81 194 TYR A C 1
ATOM 1524 O O . TYR A 1 194 ? -2.925 2.835 -8.229 1.00 94.81 194 TYR A O 1
ATOM 1532 N N . MET A 1 195 ? -1.897 1.007 -9.049 1.00 95.75 195 MET A N 1
ATOM 1533 C CA . MET A 1 195 ? -2.029 0.215 -7.826 1.00 95.75 195 MET A CA 1
ATOM 1534 C C . MET A 1 195 ? -1.287 0.867 -6.658 1.00 95.75 195 MET A C 1
ATOM 1536 O O . MET A 1 195 ? -1.873 1.025 -5.588 1.00 95.75 195 MET A O 1
ATOM 1540 N N . PHE A 1 196 ? -0.043 1.301 -6.874 1.00 95.00 196 PHE A N 1
ATOM 1541 C CA . PHE A 1 196 ? 0.787 1.999 -5.895 1.00 95.00 196 PHE A CA 1
ATOM 1542 C C . PHE A 1 196 ? 0.074 3.239 -5.343 1.00 95.00 196 PHE A C 1
ATOM 1544 O O . PHE A 1 196 ? -0.169 3.335 -4.138 1.00 95.00 196 PHE A O 1
ATOM 1551 N N . PHE A 1 197 ? -0.361 4.159 -6.210 1.00 94.06 197 PHE A N 1
ATOM 1552 C CA . PHE A 1 197 ? -1.057 5.372 -5.774 1.00 94.06 197 PHE A CA 1
ATOM 1553 C C . PHE A 1 197 ? -2.374 5.067 -5.073 1.00 94.06 197 PHE A C 1
ATOM 1555 O O . PHE A 1 197 ? -2.717 5.718 -4.086 1.00 94.06 197 PHE A O 1
ATOM 1562 N N . THR A 1 198 ? -3.095 4.048 -5.538 1.00 93.31 198 THR A N 1
ATOM 1563 C CA . THR A 1 198 ? -4.341 3.622 -4.901 1.00 93.31 198 THR A CA 1
ATOM 1564 C C . THR A 1 198 ? -4.094 3.073 -3.495 1.00 93.31 198 THR A C 1
ATOM 1566 O O . THR A 1 198 ? -4.854 3.404 -2.586 1.00 93.31 198 THR A O 1
ATOM 1569 N N . ILE A 1 199 ? -3.034 2.284 -3.281 1.00 94.25 199 ILE A N 1
ATOM 1570 C CA . ILE A 1 199 ? -2.648 1.769 -1.956 1.00 94.25 199 ILE A CA 1
ATOM 1571 C C . ILE A 1 199 ? -2.388 2.932 -0.996 1.00 94.25 199 ILE A C 1
ATOM 1573 O O . ILE A 1 199 ? -3.016 3.010 0.062 1.00 94.25 199 ILE A O 1
ATOM 1577 N N . PHE A 1 200 ? -1.521 3.869 -1.385 1.00 92.69 200 PHE A N 1
ATOM 1578 C CA . PHE A 1 200 ? -1.158 5.011 -0.544 1.00 92.69 200 PHE A CA 1
ATOM 1579 C C . PHE A 1 200 ? -2.343 5.935 -0.261 1.00 92.69 200 PHE A C 1
ATOM 1581 O O . PHE A 1 200 ? -2.568 6.324 0.886 1.00 92.69 200 PHE A O 1
ATOM 1588 N N . ALA A 1 201 ? -3.144 6.263 -1.276 1.00 91.56 201 ALA A N 1
ATOM 1589 C CA . ALA A 1 201 ? -4.306 7.125 -1.099 1.00 91.56 201 ALA A CA 1
ATOM 1590 C C . ALA A 1 201 ? -5.348 6.493 -0.163 1.00 91.56 201 ALA A C 1
ATOM 1592 O O . ALA A 1 201 ? -5.883 7.172 0.717 1.00 91.56 201 ALA A O 1
ATOM 1593 N N . ARG A 1 202 ? -5.604 5.187 -0.306 1.00 91.12 202 ARG A N 1
ATOM 1594 C CA . ARG A 1 202 ? -6.504 4.439 0.583 1.00 91.12 202 ARG A CA 1
ATOM 1595 C C . ARG A 1 202 ? -6.009 4.425 2.016 1.00 91.12 202 ARG A C 1
ATOM 1597 O O . ARG A 1 202 ? -6.810 4.674 2.914 1.00 91.12 202 ARG A O 1
ATOM 1604 N N . GLU A 1 203 ? -4.719 4.182 2.222 1.00 91.75 203 GLU A N 1
ATOM 1605 C CA . GLU A 1 203 ? -4.132 4.172 3.559 1.00 91.75 203 GLU A CA 1
ATOM 1606 C C . GLU A 1 203 ? -4.210 5.557 4.218 1.00 91.75 203 GLU A C 1
ATOM 1608 O O . GLU A 1 203 ? -4.644 5.679 5.363 1.00 91.75 203 GLU A O 1
ATOM 1613 N N . LEU A 1 204 ? -3.900 6.631 3.484 1.00 90.81 204 LEU A N 1
ATOM 1614 C CA . LEU A 1 204 ? -4.022 8.001 3.994 1.00 90.81 204 LEU A CA 1
ATOM 1615 C C . LEU A 1 204 ? -5.461 8.340 4.396 1.00 90.81 204 LEU A C 1
ATOM 1617 O O . LEU A 1 204 ? -5.692 8.946 5.449 1.00 90.81 204 LEU A O 1
ATOM 1621 N N . VAL A 1 205 ? -6.442 7.941 3.582 1.00 90.38 205 VAL A N 1
ATOM 1622 C CA . VAL A 1 205 ? -7.863 8.141 3.897 1.00 90.38 205 VAL A CA 1
ATOM 1623 C C . VAL A 1 205 ? -8.280 7.296 5.096 1.00 90.38 205 VAL A C 1
ATOM 1625 O O . VAL A 1 205 ? -8.953 7.814 5.987 1.00 90.38 205 VAL A O 1
ATOM 1628 N N . PHE A 1 206 ? -7.852 6.035 5.164 1.00 90.12 206 PHE A N 1
ATOM 1629 C CA . PHE A 1 206 ? -8.099 5.167 6.312 1.00 90.12 206 PHE A CA 1
ATOM 1630 C C . PHE A 1 206 ? -7.561 5.793 7.601 1.00 90.12 206 PHE A C 1
ATOM 1632 O O . PHE A 1 206 ? -8.320 5.962 8.554 1.00 90.12 206 PHE A O 1
ATOM 1639 N N . ILE A 1 207 ? -6.299 6.222 7.619 1.00 89.62 207 ILE A N 1
ATOM 1640 C CA . ILE A 1 207 ? -5.681 6.869 8.779 1.00 89.62 207 ILE A CA 1
ATOM 1641 C C . ILE A 1 207 ? -6.449 8.133 9.159 1.00 89.62 207 ILE A C 1
ATOM 1643 O O . ILE A 1 207 ? -6.775 8.327 10.331 1.00 89.62 207 ILE A O 1
ATOM 1647 N N . ARG A 1 208 ? -6.780 8.997 8.193 1.00 90.19 208 ARG A N 1
ATOM 1648 C CA . ARG A 1 208 ? -7.551 10.224 8.446 1.00 90.19 208 ARG A CA 1
ATOM 1649 C C . ARG A 1 208 ? -8.890 9.919 9.115 1.00 90.19 208 ARG A C 1
ATOM 1651 O O . ARG A 1 208 ? -9.221 10.540 10.128 1.00 90.19 208 ARG A O 1
ATOM 1658 N N . GLU A 1 209 ? -9.654 8.980 8.567 1.00 88.06 209 GLU A N 1
ATOM 1659 C CA . GLU A 1 209 ? -10.970 8.623 9.097 1.00 88.06 209 GLU A CA 1
ATOM 1660 C C . GLU A 1 209 ? -10.859 7.878 10.431 1.00 88.06 209 GLU A C 1
ATOM 1662 O O . GLU A 1 209 ? -11.639 8.149 11.340 1.00 88.06 209 GLU A O 1
ATOM 1667 N N . PHE A 1 210 ? -9.844 7.037 10.624 1.00 86.81 210 PHE A N 1
ATOM 1668 C CA . PHE A 1 210 ? -9.580 6.388 11.906 1.00 86.81 210 PHE A CA 1
ATOM 1669 C C . PHE A 1 210 ? -9.251 7.416 12.999 1.00 86.81 210 PHE A C 1
ATOM 1671 O O . PHE A 1 210 ? -9.826 7.386 14.087 1.00 86.81 210 PHE A O 1
ATOM 1678 N N . ARG A 1 211 ? -8.404 8.413 12.709 1.00 86.69 211 ARG A N 1
ATOM 1679 C CA . ARG A 1 211 ? -8.133 9.523 13.643 1.00 86.69 211 ARG A CA 1
ATOM 1680 C C . ARG A 1 211 ? -9.400 10.303 13.978 1.00 86.69 211 ARG A C 1
ATOM 1682 O O . ARG A 1 211 ? -9.593 10.700 15.129 1.00 86.69 211 ARG A O 1
ATOM 1689 N N . ARG A 1 212 ? -10.259 10.528 12.981 1.00 85.19 212 ARG A N 1
ATOM 1690 C CA . ARG A 1 212 ? -11.563 11.169 13.167 1.00 85.19 212 ARG A CA 1
ATOM 1691 C C . ARG A 1 212 ? -12.477 10.316 14.051 1.00 85.19 212 ARG A C 1
ATOM 1693 O O . ARG A 1 212 ? -13.130 10.879 14.925 1.00 85.19 212 ARG A O 1
ATOM 1700 N N . ALA A 1 213 ? -12.462 8.993 13.884 1.00 83.69 213 ALA A N 1
ATOM 1701 C CA . ALA A 1 213 ? -13.166 8.031 14.734 1.00 83.69 213 ALA A CA 1
ATOM 1702 C C . ALA A 1 213 ? -12.758 8.200 16.203 1.00 83.69 213 ALA A C 1
ATOM 1704 O O . ALA A 1 213 ? -13.596 8.462 17.066 1.00 83.69 213 ALA A O 1
ATOM 1705 N N . VAL A 1 214 ? -11.448 8.156 16.465 1.00 84.00 214 VAL A N 1
ATOM 1706 C CA . VAL A 1 214 ? -10.886 8.276 17.816 1.00 84.00 214 VAL A CA 1
ATOM 1707 C C . VAL A 1 214 ? -11.255 9.611 18.466 1.00 84.00 214 VAL A C 1
ATOM 1709 O O . VAL A 1 214 ? -11.689 9.632 19.617 1.00 84.00 214 VAL A O 1
ATOM 1712 N N . ARG A 1 215 ? -11.122 10.724 17.732 1.00 81.88 215 ARG A N 1
ATOM 1713 C CA . ARG A 1 215 ? -11.350 12.078 18.267 1.00 81.88 215 ARG A CA 1
ATOM 1714 C C . ARG A 1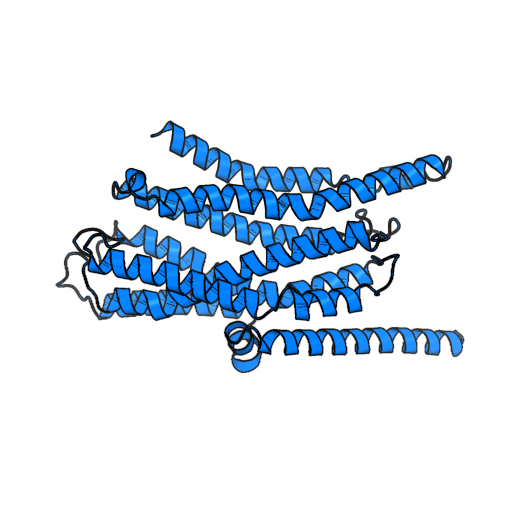 215 ? -12.828 12.418 18.448 1.00 81.88 215 ARG A C 1
ATOM 1716 O O . ARG A 1 215 ? -13.214 12.913 19.503 1.00 81.88 215 ARG A O 1
ATOM 1723 N N . ASN A 1 216 ? -13.651 12.166 17.433 1.00 81.62 216 ASN A N 1
ATOM 1724 C CA . ASN A 1 216 ? -15.018 12.689 17.389 1.00 81.62 216 ASN A CA 1
ATOM 1725 C C . ASN A 1 216 ? -16.031 11.721 17.997 1.00 81.62 216 ASN A C 1
ATOM 1727 O O . ASN A 1 216 ? -16.960 12.160 18.676 1.00 81.62 216 ASN A O 1
ATOM 1731 N N . TYR A 1 217 ? -15.841 10.419 17.778 1.00 74.50 217 TYR A N 1
ATOM 1732 C CA . TYR A 1 217 ? -16.798 9.388 18.181 1.00 74.50 217 TYR A CA 1
ATOM 1733 C C . TYR A 1 217 ? -16.439 8.721 19.512 1.00 74.50 217 TYR A C 1
ATOM 1735 O O . TYR A 1 217 ? -17.214 7.910 20.011 1.00 74.50 217 TYR A O 1
ATOM 1743 N N . ARG A 1 218 ? -15.305 9.126 20.113 1.00 77.25 218 ARG A N 1
ATOM 1744 C CA . ARG A 1 218 ? -14.763 8.623 21.384 1.00 77.25 218 ARG A CA 1
ATOM 1745 C C . ARG A 1 218 ? -14.678 7.097 21.372 1.00 77.25 218 ARG A C 1
ATOM 1747 O O . ARG A 1 218 ? -15.565 6.405 21.865 1.00 77.25 218 ARG A O 1
ATOM 1754 N N . LEU A 1 219 ? -13.595 6.596 20.785 1.00 81.62 219 LEU A N 1
ATOM 1755 C CA . LEU A 1 219 ? -13.280 5.171 20.789 1.00 81.62 219 LEU A CA 1
ATOM 1756 C C . LEU A 1 219 ? -13.231 4.663 22.239 1.00 81.62 219 LEU A C 1
ATOM 1758 O O . LEU A 1 219 ? -12.500 5.209 23.064 1.00 81.62 219 LEU A O 1
ATOM 1762 N N . ASN A 1 220 ? -14.026 3.645 22.545 1.00 82.75 220 ASN A N 1
ATOM 1763 C CA . ASN A 1 220 ? -14.020 2.962 23.825 1.00 82.75 220 ASN A CA 1
ATOM 1764 C C . ASN A 1 220 ? -13.186 1.686 23.690 1.00 82.75 220 ASN A C 1
ATOM 1766 O O . ASN A 1 220 ? -13.451 0.846 22.827 1.00 82.75 220 ASN A O 1
ATOM 1770 N N . LEU A 1 221 ? -12.147 1.579 24.515 1.00 83.50 221 LEU A N 1
ATOM 1771 C CA . LEU A 1 221 ? -11.211 0.462 24.497 1.00 83.50 221 LEU A CA 1
ATOM 1772 C C . LEU A 1 221 ? -11.609 -0.567 25.546 1.00 83.50 221 LEU A C 1
ATOM 1774 O O . LEU A 1 221 ? -11.922 -0.218 26.685 1.00 83.50 221 LEU A O 1
ATOM 1778 N N . ASN A 1 222 ? -11.513 -1.845 25.193 1.00 82.50 222 ASN A N 1
ATOM 1779 C CA . ASN A 1 222 ? -11.700 -2.915 26.158 1.00 82.50 222 ASN A CA 1
ATOM 1780 C C . ASN A 1 222 ? -10.388 -3.173 26.904 1.00 82.50 222 ASN A C 1
ATOM 1782 O O . ASN A 1 222 ? -9.588 -4.018 26.509 1.00 82.50 222 ASN A O 1
ATOM 1786 N N . LEU A 1 223 ? -10.165 -2.449 27.997 1.00 75.75 223 LEU A N 1
ATOM 1787 C CA . LEU A 1 223 ? -8.945 -2.575 28.803 1.00 75.75 223 LEU A CA 1
ATOM 1788 C C . LEU A 1 223 ? -8.810 -3.924 29.520 1.00 75.75 223 LEU A C 1
ATOM 1790 O O . LEU A 1 223 ? -7.714 -4.278 29.940 1.00 75.75 223 LEU A O 1
ATOM 1794 N N . THR A 1 224 ? -9.899 -4.688 29.626 1.00 78.19 224 THR A N 1
ATOM 1795 C CA . THR A 1 224 ? -9.875 -6.052 30.177 1.00 78.19 224 THR A CA 1
ATOM 1796 C C . THR A 1 224 ? -9.490 -7.108 29.141 1.00 78.19 224 THR A C 1
ATOM 1798 O O . THR A 1 224 ? -9.372 -8.285 29.475 1.00 78.19 224 THR A O 1
ATOM 1801 N N . ASN A 1 225 ? -9.287 -6.709 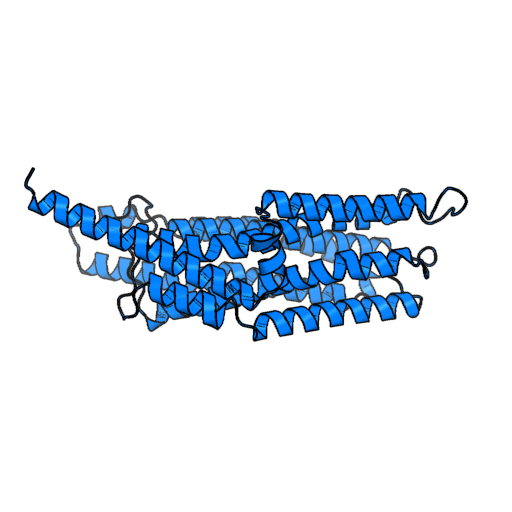27.880 1.00 80.56 225 ASN A N 1
ATOM 1802 C CA . ASN A 1 225 ? -8.896 -7.628 26.824 1.00 80.56 225 ASN A CA 1
ATOM 1803 C C . ASN A 1 225 ? -7.527 -8.271 27.154 1.00 80.56 225 ASN A C 1
ATOM 1805 O O . ASN A 1 225 ? -6.589 -7.558 27.532 1.00 80.56 225 ASN A O 1
ATOM 1809 N N . PRO A 1 226 ? -7.377 -9.603 26.996 1.00 80.38 226 PRO A N 1
ATOM 1810 C CA . PRO A 1 226 ? -6.115 -10.302 27.251 1.00 80.38 226 PRO A CA 1
ATOM 1811 C C . PRO A 1 226 ? -4.950 -9.810 26.379 1.00 80.38 226 PRO A C 1
ATOM 1813 O O . PRO A 1 226 ? -3.795 -10.097 26.690 1.00 80.38 226 PRO A O 1
ATOM 1816 N N . ASP A 1 227 ? -5.227 -9.061 25.307 1.00 80.19 227 ASP A N 1
ATOM 1817 C CA . ASP A 1 227 ? -4.217 -8.498 24.414 1.00 80.19 227 ASP A CA 1
ATOM 1818 C C . ASP A 1 227 ? -3.343 -7.401 25.040 1.00 80.19 227 ASP A C 1
ATOM 1820 O O . ASP A 1 227 ? -2.359 -7.013 24.414 1.00 80.19 227 ASP A O 1
ATOM 1824 N N . LYS A 1 228 ? -3.673 -6.912 26.249 1.00 76.81 228 LYS A N 1
ATOM 1825 C CA . LYS A 1 228 ? -2.956 -5.828 26.957 1.00 76.81 228 LYS A CA 1
ATOM 1826 C C . LYS A 1 228 ? -2.892 -4.501 26.182 1.00 76.81 228 LYS A C 1
ATOM 1828 O O . LYS A 1 228 ? -2.209 -3.571 26.610 1.00 76.81 228 LYS A O 1
ATOM 1833 N N . CYS A 1 229 ? -3.630 -4.395 25.079 1.00 76.50 229 CYS A N 1
ATOM 1834 C CA . CYS A 1 229 ? -3.632 -3.277 24.136 1.00 76.50 229 CYS A CA 1
ATOM 1835 C C . CYS A 1 229 ? -5.026 -2.646 24.008 1.00 76.50 229 CYS A C 1
ATOM 1837 O O . CYS A 1 229 ? -5.283 -1.883 23.077 1.00 76.50 229 CYS A O 1
ATOM 1839 N N . GLY A 1 230 ? -5.951 -2.966 24.916 1.00 81.69 230 GLY A N 1
ATOM 1840 C CA . GLY A 1 230 ? -7.300 -2.407 24.895 1.00 81.69 230 GLY A CA 1
ATOM 1841 C C . GLY A 1 230 ? -8.164 -2.930 23.743 1.00 81.69 230 GLY A C 1
ATOM 1842 O O . GLY A 1 230 ? -9.099 -2.245 23.328 1.00 81.69 230 GLY A O 1
ATOM 1843 N N . GLY A 1 231 ? -7.825 -4.093 23.175 1.00 85.94 231 GLY A N 1
ATOM 1844 C CA . GLY A 1 231 ? -8.457 -4.643 21.976 1.00 85.94 231 GLY A CA 1
ATOM 1845 C C . GLY A 1 231 ? -7.860 -4.156 20.649 1.00 85.94 231 GLY A C 1
ATOM 1846 O O . GLY A 1 231 ? -8.330 -4.574 19.589 1.00 85.94 231 GLY A O 1
ATOM 1847 N N . LEU A 1 232 ? -6.830 -3.296 20.675 1.00 87.88 232 LEU A N 1
ATOM 1848 C CA . LEU A 1 232 ? -6.228 -2.667 19.489 1.00 87.88 232 LEU A CA 1
ATOM 1849 C C . LEU A 1 232 ? -5.152 -3.503 18.793 1.00 87.88 232 LEU A C 1
ATOM 1851 O O . LEU A 1 232 ? -4.624 -3.072 17.765 1.00 87.88 232 LEU A O 1
ATOM 1855 N N . ARG A 1 233 ? -4.831 -4.701 19.293 1.00 87.94 233 ARG A N 1
ATOM 1856 C CA . ARG A 1 233 ? -3.853 -5.587 18.645 1.00 87.94 233 ARG A CA 1
ATOM 1857 C C . ARG A 1 233 ? -4.079 -5.780 17.130 1.00 87.94 233 ARG A C 1
ATOM 1859 O O . ARG A 1 233 ? -3.096 -5.704 16.399 1.00 87.94 233 ARG A O 1
ATOM 1866 N N . PRO A 1 234 ? -5.313 -5.942 16.610 1.00 90.12 234 PRO A N 1
ATOM 1867 C CA . PRO A 1 234 ? -5.545 -6.072 15.170 1.00 90.12 234 PRO A CA 1
ATOM 1868 C C . PRO A 1 234 ? -5.083 -4.858 14.356 1.00 90.12 234 PRO A C 1
ATOM 1870 O O . PRO A 1 234 ? -4.615 -5.023 13.233 1.00 90.12 234 PRO A O 1
ATOM 1873 N N . LEU A 1 235 ? -5.191 -3.649 14.916 1.00 89.50 235 LEU A N 1
ATOM 1874 C CA . LEU A 1 235 ? -4.706 -2.427 14.273 1.00 89.50 235 LEU A CA 1
ATOM 1875 C C . LEU A 1 235 ? -3.180 -2.381 14.256 1.00 89.50 235 LEU A C 1
ATOM 1877 O O . LEU A 1 235 ? -2.595 -2.033 13.236 1.00 89.50 235 LEU A O 1
ATOM 1881 N N . ALA A 1 236 ? -2.538 -2.766 15.359 1.00 86.19 236 ALA A N 1
ATOM 1882 C CA . ALA A 1 236 ? -1.086 -2.884 15.412 1.00 86.19 236 ALA A CA 1
ATOM 1883 C C . ALA A 1 236 ? -0.565 -3.903 14.382 1.00 86.19 236 ALA A C 1
ATOM 1885 O O . ALA A 1 236 ? 0.362 -3.600 13.639 1.00 86.19 236 ALA A O 1
ATOM 1886 N N . GLU A 1 237 ? -1.200 -5.076 14.284 1.00 88.88 237 GLU A N 1
ATOM 1887 C CA . GLU A 1 237 ? -0.873 -6.101 13.280 1.00 88.88 237 GLU A CA 1
ATOM 1888 C C . GLU A 1 237 ? -1.070 -5.587 11.847 1.00 88.88 237 GLU A C 1
ATOM 1890 O O . GLU A 1 237 ? -0.251 -5.866 10.975 1.00 88.88 237 GLU A O 1
ATOM 1895 N N . TYR A 1 238 ? -2.140 -4.826 11.598 1.00 90.94 238 TYR A N 1
ATOM 1896 C CA . TYR A 1 238 ? -2.396 -4.199 10.301 1.00 90.94 238 TYR A CA 1
ATOM 1897 C C . TYR A 1 238 ? -1.299 -3.199 9.919 1.00 90.94 238 TYR A C 1
ATOM 1899 O O . TYR A 1 238 ? -0.735 -3.295 8.831 1.00 90.94 238 TYR A O 1
ATOM 1907 N N . LEU A 1 239 ? -0.968 -2.274 10.824 1.00 88.69 239 LEU A N 1
ATOM 1908 C CA . LEU A 1 239 ? 0.030 -1.231 10.581 1.00 88.69 239 LEU A CA 1
ATOM 1909 C C . LEU A 1 239 ? 1.439 -1.813 10.434 1.00 88.69 239 LEU A C 1
ATOM 1911 O O . LEU A 1 239 ? 2.197 -1.341 9.594 1.00 88.69 239 LEU A O 1
ATOM 1915 N N . LEU A 1 240 ? 1.767 -2.872 11.180 1.00 86.06 240 LEU A N 1
ATOM 1916 C CA . LEU A 1 240 ? 3.022 -3.608 11.014 1.00 86.06 240 LEU A CA 1
ATOM 1917 C C . LEU A 1 240 ? 3.101 -4.294 9.641 1.00 86.06 240 LEU A C 1
ATOM 1919 O O . LEU A 1 240 ? 4.130 -4.260 8.973 1.00 86.06 240 LEU A O 1
ATOM 1923 N N . GLN A 1 241 ? 2.005 -4.901 9.181 1.00 90.62 241 GLN A N 1
ATOM 1924 C CA . GLN A 1 241 ? 1.962 -5.490 7.841 1.00 90.62 241 GLN A CA 1
ATOM 1925 C C . GLN A 1 241 ? 2.125 -4.420 6.754 1.00 90.62 241 GLN A C 1
ATOM 1927 O O . GLN A 1 241 ? 2.872 -4.626 5.798 1.00 90.62 241 GLN A O 1
ATOM 1932 N N . PHE A 1 242 ? 1.491 -3.258 6.924 1.00 90.81 242 PHE A N 1
ATOM 1933 C CA . PHE A 1 242 ? 1.659 -2.128 6.013 1.00 90.81 242 PHE A CA 1
ATOM 1934 C C . PHE A 1 242 ? 3.077 -1.531 6.077 1.00 90.81 242 PHE A C 1
ATOM 1936 O O . PHE A 1 242 ? 3.619 -1.122 5.052 1.00 90.81 242 PHE A O 1
ATOM 1943 N N . SER A 1 243 ? 3.738 -1.526 7.241 1.00 88.25 243 SER A N 1
ATOM 1944 C CA . SER A 1 243 ? 5.113 -1.025 7.348 1.00 88.25 243 SER A CA 1
ATOM 1945 C C . SER A 1 243 ? 6.106 -1.872 6.554 1.00 88.25 243 SER A C 1
ATOM 1947 O O . SER A 1 243 ? 7.080 -1.321 6.054 1.00 88.25 243 SER A O 1
ATOM 1949 N N . TYR A 1 244 ? 5.849 -3.173 6.364 1.00 89.56 244 TYR A N 1
ATOM 1950 C CA . TYR A 1 244 ? 6.648 -3.997 5.449 1.00 89.56 244 TYR A CA 1
ATOM 1951 C C . TYR A 1 244 ? 6.494 -3.568 3.987 1.00 89.56 244 TYR A C 1
ATOM 1953 O O . TYR A 1 244 ? 7.489 -3.530 3.268 1.00 89.56 244 TYR A O 1
ATOM 1961 N N . TYR A 1 245 ? 5.287 -3.185 3.554 1.00 92.62 245 TYR A N 1
ATOM 1962 C CA . TYR A 1 245 ? 5.100 -2.595 2.224 1.00 92.62 245 TYR A CA 1
ATOM 1963 C C . TYR A 1 245 ? 5.888 -1.298 2.084 1.00 92.62 245 TYR A C 1
ATOM 1965 O O . TYR A 1 245 ? 6.619 -1.106 1.119 1.00 92.62 245 TYR A O 1
ATOM 1973 N N . ASN A 1 246 ? 5.783 -0.428 3.087 1.00 90.62 246 ASN A N 1
ATOM 1974 C CA . ASN A 1 246 ? 6.500 0.835 3.082 1.00 90.62 246 ASN A CA 1
ATOM 1975 C C . ASN A 1 246 ? 8.027 0.633 3.066 1.00 90.62 246 ASN A C 1
ATOM 1977 O O . ASN A 1 246 ? 8.723 1.303 2.313 1.00 90.62 246 ASN A O 1
ATOM 1981 N N . ALA A 1 247 ? 8.547 -0.337 3.822 1.00 88.56 247 ALA A N 1
ATOM 1982 C CA . ALA A 1 247 ? 9.960 -0.706 3.784 1.00 88.56 247 ALA A CA 1
ATOM 1983 C C . ALA A 1 247 ? 10.387 -1.220 2.398 1.00 88.56 247 ALA A C 1
ATOM 1985 O O . ALA A 1 247 ? 11.453 -0.841 1.916 1.00 88.56 247 ALA A O 1
ATOM 1986 N N . ALA A 1 248 ? 9.547 -2.015 1.725 1.00 91.75 248 ALA A N 1
ATOM 1987 C CA . ALA A 1 248 ? 9.796 -2.433 0.347 1.00 91.75 248 ALA A CA 1
ATOM 1988 C C . ALA A 1 248 ? 9.841 -1.233 -0.614 1.00 91.75 248 ALA A C 1
ATOM 1990 O O . ALA A 1 248 ? 10.748 -1.154 -1.435 1.00 91.75 248 ALA A O 1
ATOM 1991 N N . CYS A 1 249 ? 8.946 -0.250 -0.465 1.00 91.44 249 CYS A N 1
ATOM 1992 C CA . CYS A 1 249 ? 9.014 1.009 -1.218 1.00 91.44 249 CYS A CA 1
ATOM 1993 C C . CYS A 1 249 ? 10.327 1.764 -0.971 1.00 91.44 249 CYS A C 1
ATOM 1995 O O . CYS A 1 249 ? 10.933 2.253 -1.922 1.00 91.44 249 CYS A O 1
ATOM 1997 N N . GLY A 1 250 ? 10.793 1.817 0.281 1.00 89.56 250 GLY A N 1
ATOM 1998 C CA . GLY A 1 250 ? 12.099 2.377 0.629 1.00 89.56 250 GLY A CA 1
ATOM 1999 C C . GLY A 1 250 ? 13.247 1.652 -0.074 1.00 89.56 250 GLY A C 1
ATOM 2000 O O . GLY A 1 250 ? 14.092 2.301 -0.682 1.00 89.56 250 GLY A O 1
ATOM 2001 N N . PHE A 1 251 ? 13.234 0.316 -0.069 1.00 88.81 251 PHE A N 1
ATOM 2002 C CA . PHE A 1 251 ? 14.204 -0.505 -0.799 1.00 88.81 251 PHE A CA 1
ATOM 2003 C C . PHE A 1 251 ? 14.172 -0.234 -2.311 1.00 88.81 251 PHE A C 1
ATOM 2005 O O . PHE A 1 251 ? 15.220 -0.008 -2.914 1.00 88.81 251 PHE A O 1
ATOM 2012 N N . GLY A 1 252 ? 12.983 -0.171 -2.916 1.00 90.31 252 GLY A N 1
ATOM 2013 C CA . GLY A 1 252 ? 12.819 0.188 -4.325 1.00 90.31 252 GLY A CA 1
ATOM 2014 C C . GLY A 1 252 ? 13.398 1.567 -4.649 1.00 90.31 252 GLY A C 1
ATOM 2015 O O . GLY A 1 252 ? 14.124 1.713 -5.628 1.00 90.31 252 GLY A O 1
ATOM 2016 N N . LEU A 1 253 ? 13.150 2.575 -3.806 1.00 88.31 253 LEU A N 1
ATOM 2017 C CA . LEU A 1 253 ? 13.752 3.904 -3.963 1.00 88.31 253 LEU A CA 1
ATOM 2018 C C . LEU A 1 253 ? 15.276 3.872 -3.819 1.00 88.31 253 LEU A C 1
ATOM 2020 O O . LEU A 1 253 ? 15.966 4.541 -4.583 1.00 88.31 253 LEU A O 1
ATOM 2024 N N . SER A 1 254 ? 15.819 3.076 -2.895 1.00 87.31 254 SER A N 1
ATOM 2025 C CA . SER A 1 254 ? 17.269 2.885 -2.777 1.00 87.31 254 SER A CA 1
ATOM 2026 C C . SER A 1 254 ? 17.872 2.279 -4.044 1.00 87.31 254 SER A C 1
ATOM 2028 O O . SER A 1 254 ? 18.922 2.742 -4.484 1.00 87.31 254 SER A O 1
ATOM 2030 N N . LEU A 1 255 ? 17.202 1.309 -4.678 1.00 86.06 255 LEU A N 1
ATOM 2031 C CA . LEU A 1 255 ? 17.636 0.774 -5.973 1.00 86.06 255 LEU A CA 1
ATOM 2032 C C . LEU A 1 255 ? 17.645 1.857 -7.059 1.00 86.06 255 LEU A C 1
ATOM 2034 O O . LEU A 1 255 ? 18.609 1.933 -7.819 1.00 86.06 255 LEU A O 1
ATOM 2038 N N . LEU A 1 256 ? 16.627 2.725 -7.096 1.00 83.56 256 LEU A N 1
ATOM 2039 C CA . LEU A 1 256 ? 16.589 3.854 -8.031 1.00 83.56 256 LEU A CA 1
ATOM 2040 C C . LEU A 1 256 ? 17.723 4.856 -7.779 1.00 83.56 256 LEU A C 1
ATOM 2042 O O . LEU A 1 256 ? 18.311 5.342 -8.735 1.00 83.56 256 LEU A O 1
ATOM 2046 N N . ILE A 1 257 ? 18.089 5.122 -6.522 1.00 84.69 257 ILE A N 1
ATOM 2047 C CA . ILE A 1 257 ? 19.233 5.987 -6.188 1.00 84.69 257 ILE A CA 1
ATOM 2048 C C . ILE A 1 257 ? 20.548 5.365 -6.649 1.00 84.69 257 ILE A C 1
ATOM 2050 O O . ILE A 1 257 ? 21.332 6.025 -7.327 1.00 84.69 257 ILE A O 1
ATOM 2054 N N . ILE A 1 258 ? 20.792 4.098 -6.296 1.00 83.62 258 ILE A N 1
ATOM 2055 C CA . ILE A 1 258 ? 22.011 3.372 -6.688 1.00 83.62 258 ILE A CA 1
ATOM 2056 C C . ILE A 1 258 ? 22.146 3.389 -8.208 1.00 83.62 258 ILE A C 1
ATOM 2058 O O . ILE A 1 258 ? 23.225 3.640 -8.744 1.00 83.62 258 ILE A O 1
ATOM 2062 N N . ARG A 1 259 ? 21.027 3.177 -8.901 1.00 80.19 259 ARG A N 1
ATOM 2063 C CA . ARG A 1 259 ? 20.936 3.308 -10.345 1.00 80.19 259 ARG A CA 1
ATOM 2064 C C . ARG A 1 259 ? 21.302 4.723 -10.810 1.00 80.19 259 ARG A C 1
ATOM 2066 O O . ARG A 1 259 ? 22.202 4.849 -11.633 1.00 80.19 259 ARG A O 1
ATOM 2073 N N . SER A 1 260 ? 20.656 5.772 -10.297 1.00 79.50 260 SER A N 1
ATOM 2074 C CA . SER A 1 260 ? 20.938 7.163 -10.688 1.00 79.50 260 SER A CA 1
ATOM 2075 C C . SER A 1 260 ? 22.402 7.551 -10.470 1.00 79.50 260 SER A C 1
ATOM 2077 O O . SER A 1 260 ? 22.978 8.228 -11.313 1.00 79.50 260 SER A O 1
ATOM 2079 N N . ILE A 1 261 ? 23.027 7.100 -9.378 1.00 82.00 261 ILE A N 1
ATOM 2080 C CA . ILE A 1 261 ? 24.456 7.330 -9.116 1.00 82.00 261 ILE A CA 1
ATOM 2081 C C . ILE A 1 261 ? 25.305 6.604 -10.161 1.00 82.00 261 ILE A C 1
ATOM 2083 O O . ILE A 1 261 ? 26.179 7.210 -10.775 1.00 82.00 261 ILE A O 1
ATOM 2087 N N . LYS A 1 262 ? 25.020 5.320 -10.407 1.00 79.62 262 LYS A N 1
ATOM 2088 C CA . LYS A 1 262 ? 25.771 4.492 -11.360 1.00 79.62 262 LYS A CA 1
ATOM 2089 C C . LYS A 1 262 ? 25.757 5.057 -12.782 1.00 79.62 262 LYS A C 1
ATOM 2091 O O . LYS A 1 262 ? 26.747 4.911 -13.492 1.00 79.62 262 LYS A O 1
ATOM 2096 N N . PHE A 1 263 ? 24.649 5.667 -13.195 1.00 74.50 263 PHE A N 1
ATOM 2097 C CA . PHE A 1 263 ? 24.495 6.238 -14.534 1.00 74.50 263 PHE A CA 1
ATOM 2098 C C . PHE A 1 263 ? 24.794 7.744 -14.610 1.00 74.50 263 PHE A C 1
ATOM 2100 O O . PHE A 1 263 ? 24.707 8.313 -15.691 1.00 74.50 263 PHE A O 1
ATOM 2107 N N . GLY A 1 264 ? 25.191 8.387 -13.505 1.00 74.38 264 GLY A N 1
ATOM 2108 C CA . GLY A 1 264 ? 25.534 9.816 -13.479 1.00 74.38 264 GLY A CA 1
ATOM 2109 C C . GLY A 1 264 ? 24.334 10.773 -13.480 1.00 74.38 264 GLY A C 1
ATOM 2110 O O . GLY A 1 264 ? 24.520 11.986 -13.489 1.00 74.38 264 GLY A O 1
ATOM 2111 N N . ASP A 1 265 ? 23.109 10.253 -13.395 1.00 72.44 265 ASP A N 1
ATOM 2112 C CA . ASP A 1 265 ? 21.858 11.024 -13.445 1.00 72.44 265 ASP A CA 1
ATOM 2113 C C . ASP A 1 265 ? 21.378 11.501 -12.064 1.00 72.44 265 ASP A C 1
ATOM 2115 O O . ASP A 1 265 ? 20.299 12.080 -11.925 1.00 72.44 265 ASP A O 1
ATOM 2119 N N . PHE A 1 266 ? 22.149 11.255 -11.002 1.00 75.81 266 PHE A N 1
ATOM 2120 C CA . PHE A 1 266 ? 21.743 11.636 -9.649 1.00 75.81 266 PHE A CA 1
ATOM 2121 C C . PHE A 1 266 ? 21.544 13.152 -9.507 1.00 75.81 266 PHE A C 1
ATOM 2123 O O . PHE A 1 266 ? 20.578 13.578 -8.883 1.00 75.81 266 PHE A O 1
ATOM 2130 N N . GLY A 1 267 ? 22.394 13.979 -10.124 1.00 68.00 267 GLY A N 1
ATOM 2131 C CA . GLY A 1 267 ? 22.269 15.441 -10.053 1.00 68.00 267 GLY A CA 1
ATOM 2132 C C . GLY A 1 267 ? 21.073 16.012 -10.830 1.00 68.00 267 GLY A C 1
ATOM 2133 O O . GLY A 1 267 ? 20.510 17.028 -10.431 1.00 68.00 267 GLY A O 1
ATOM 2134 N N . SER A 1 268 ? 20.653 15.352 -11.912 1.00 68.81 268 SER A N 1
ATOM 2135 C CA . SER A 1 268 ? 19.579 15.805 -12.812 1.00 68.81 268 SER A CA 1
ATOM 2136 C C . SER A 1 268 ? 18.214 15.170 -12.505 1.00 68.81 268 SER A C 1
ATOM 2138 O O . SER A 1 268 ? 17.174 15.670 -12.941 1.00 68.81 268 SER A O 1
ATOM 2140 N N . GLY A 1 269 ? 18.188 14.088 -11.722 1.00 71.00 269 GLY A N 1
ATOM 2141 C CA . GLY A 1 269 ? 17.004 13.289 -11.408 1.00 71.00 269 GLY A CA 1
ATOM 2142 C C . GLY A 1 269 ? 16.041 13.918 -10.397 1.00 71.00 269 GLY A C 1
ATOM 2143 O O . GLY A 1 269 ? 15.758 13.314 -9.362 1.00 71.00 269 GLY A O 1
ATOM 2144 N N . ILE A 1 270 ? 15.472 15.094 -10.693 1.00 79.06 270 ILE A N 1
ATOM 2145 C CA . ILE A 1 270 ? 14.558 15.811 -9.779 1.00 79.06 270 ILE A CA 1
ATOM 2146 C C . ILE A 1 270 ? 13.380 14.954 -9.290 1.00 79.06 270 ILE A C 1
ATOM 2148 O O . ILE A 1 270 ? 12.961 15.067 -8.142 1.00 79.06 270 ILE A O 1
ATOM 2152 N N . LEU A 1 271 ? 12.877 14.044 -10.127 1.00 79.56 271 LEU A N 1
ATOM 2153 C CA . LEU A 1 271 ? 11.782 13.139 -9.768 1.00 79.56 271 LEU A CA 1
ATOM 2154 C C . LEU A 1 271 ? 12.188 12.111 -8.710 1.00 79.56 271 LEU A C 1
ATOM 2156 O O . LEU A 1 271 ? 11.379 11.787 -7.844 1.00 79.56 271 LEU A O 1
ATOM 2160 N N . VAL A 1 272 ? 13.432 11.624 -8.750 1.00 80.88 272 VAL A N 1
ATOM 2161 C CA . VAL A 1 272 ? 13.958 10.690 -7.744 1.00 80.88 272 VAL A CA 1
ATOM 2162 C C . VAL A 1 272 ? 14.078 11.411 -6.402 1.00 80.88 272 VAL A C 1
ATOM 2164 O O . VAL A 1 272 ? 13.589 10.902 -5.395 1.00 80.88 272 VAL A O 1
ATOM 2167 N N . HIS A 1 273 ? 14.607 12.639 -6.398 1.00 83.00 273 HIS A N 1
ATOM 2168 C CA . HIS A 1 273 ? 14.698 13.483 -5.196 1.00 83.00 273 HIS A CA 1
ATOM 2169 C C . HIS A 1 273 ? 13.335 13.810 -4.598 1.00 83.00 273 HIS A C 1
ATOM 2171 O O . HIS A 1 273 ? 13.122 13.639 -3.397 1.00 83.00 273 HIS A O 1
ATOM 2177 N N . LEU A 1 274 ? 12.376 14.217 -5.431 1.00 85.12 274 LEU A N 1
ATOM 2178 C CA . LEU A 1 274 ? 11.001 14.448 -4.990 1.00 85.12 274 LEU A CA 1
ATOM 2179 C C . LEU A 1 274 ? 10.363 13.165 -4.451 1.00 85.12 274 LEU A C 1
ATOM 2181 O O . LEU A 1 274 ? 9.685 13.213 -3.427 1.00 85.12 274 LEU A O 1
ATOM 2185 N N . GLY A 1 275 ? 10.613 12.020 -5.092 1.00 85.00 275 GLY A N 1
ATOM 2186 C CA . GLY A 1 275 ? 10.152 10.710 -4.637 1.00 85.00 275 GLY A CA 1
ATOM 2187 C C . GLY A 1 275 ? 10.693 10.341 -3.256 1.00 85.00 275 GLY A C 1
ATOM 2188 O O . GLY A 1 275 ? 9.937 9.871 -2.409 1.00 85.00 275 GLY A O 1
ATOM 2189 N N . ILE A 1 276 ? 11.969 10.623 -2.989 1.00 84.88 276 ILE A N 1
ATOM 2190 C CA . ILE A 1 276 ? 12.603 10.425 -1.678 1.00 84.88 276 ILE A CA 1
ATOM 2191 C C . ILE A 1 276 ? 11.962 11.319 -0.620 1.00 84.88 276 ILE A C 1
ATOM 2193 O O . ILE A 1 276 ? 11.555 10.832 0.436 1.00 84.88 276 ILE A O 1
ATOM 2197 N N . VAL A 1 277 ? 11.868 12.625 -0.882 1.00 87.12 277 VAL A N 1
ATOM 2198 C CA . VAL A 1 277 ? 11.298 13.583 0.078 1.00 87.12 277 VAL A CA 1
ATOM 2199 C C . VAL A 1 277 ? 9.848 13.213 0.378 1.00 87.12 277 VAL A C 1
ATOM 2201 O O . VAL A 1 277 ? 9.451 13.138 1.544 1.00 87.12 277 VAL A O 1
ATOM 2204 N N . ALA A 1 278 ? 9.073 12.895 -0.661 1.00 87.25 278 ALA A N 1
ATOM 2205 C CA . ALA A 1 278 ? 7.710 12.410 -0.519 1.00 87.25 278 ALA A CA 1
ATOM 2206 C C . ALA A 1 278 ? 7.660 11.121 0.306 1.00 87.25 278 ALA A C 1
ATOM 2208 O O . ALA A 1 278 ? 6.852 11.033 1.228 1.00 87.25 278 ALA A O 1
ATOM 2209 N N . TYR A 1 279 ? 8.539 10.150 0.043 1.00 89.06 279 TYR A N 1
ATOM 2210 C CA . TYR A 1 279 ? 8.611 8.911 0.810 1.00 89.06 279 TYR A CA 1
ATOM 2211 C C . TYR A 1 279 ? 8.901 9.163 2.284 1.00 89.06 279 TYR A C 1
ATOM 2213 O O . TYR A 1 279 ? 8.205 8.597 3.118 1.00 89.06 279 TYR A O 1
ATOM 2221 N N . LEU A 1 280 ? 9.868 10.016 2.630 1.00 86.75 280 LEU A N 1
ATOM 2222 C CA . LEU A 1 280 ? 10.199 10.310 4.027 1.00 86.75 280 LEU A CA 1
ATOM 2223 C C . LEU A 1 280 ? 9.010 10.941 4.763 1.00 86.75 280 LEU A C 1
ATOM 2225 O O . LEU A 1 280 ? 8.644 10.490 5.851 1.00 86.75 280 LEU A O 1
ATOM 2229 N N . ILE A 1 281 ? 8.359 11.930 4.142 1.00 86.50 281 ILE A N 1
ATOM 2230 C CA . ILE A 1 281 ? 7.185 12.606 4.711 1.00 86.50 281 ILE A CA 1
ATOM 2231 C C . ILE A 1 281 ? 6.019 11.624 4.855 1.00 86.50 281 ILE A C 1
ATOM 2233 O O . ILE A 1 281 ? 5.437 11.495 5.933 1.00 86.50 281 ILE A O 1
ATOM 2237 N N . VAL A 1 282 ? 5.674 10.914 3.779 1.00 85.50 282 VAL A N 1
ATOM 2238 C CA . VAL A 1 282 ? 4.544 9.981 3.749 1.00 85.50 282 VAL A CA 1
ATOM 2239 C C . VAL A 1 282 ? 4.785 8.833 4.718 1.00 85.50 282 VAL A C 1
ATOM 2241 O O . VAL A 1 282 ? 3.911 8.544 5.522 1.00 85.50 282 VAL A O 1
ATOM 2244 N N . SER A 1 283 ? 5.973 8.237 4.729 1.00 85.38 283 SER A N 1
ATOM 2245 C CA . SER A 1 283 ? 6.363 7.181 5.669 1.00 85.38 283 SER A CA 1
ATOM 2246 C C . SER A 1 283 ? 6.156 7.582 7.125 1.00 85.38 283 SER A C 1
ATOM 2248 O O . SER A 1 283 ? 5.526 6.855 7.898 1.00 85.38 283 SER A O 1
ATOM 2250 N N . PHE A 1 284 ? 6.657 8.763 7.492 1.00 82.69 284 PHE A N 1
ATOM 2251 C CA . PHE A 1 284 ? 6.523 9.301 8.839 1.00 82.69 284 PHE A CA 1
ATOM 2252 C C . PHE A 1 284 ? 5.051 9.509 9.210 1.00 82.69 284 PHE A C 1
ATOM 2254 O O . PHE A 1 284 ? 4.606 9.103 10.288 1.00 82.69 284 PHE A O 1
ATOM 2261 N N . LEU A 1 285 ? 4.269 10.088 8.292 1.00 83.00 285 LEU A N 1
ATOM 2262 C CA . LEU A 1 285 ? 2.835 10.287 8.479 1.00 83.00 285 LEU A CA 1
ATOM 2263 C C . LEU A 1 285 ? 2.094 8.956 8.610 1.00 83.00 285 LEU A C 1
ATOM 2265 O O . LEU A 1 285 ? 1.319 8.796 9.547 1.00 83.00 285 LEU A O 1
ATOM 2269 N N . LEU A 1 286 ? 2.323 7.998 7.717 1.00 83.50 286 LEU A N 1
ATOM 2270 C CA . LEU A 1 286 ? 1.619 6.718 7.711 1.00 83.50 286 LEU A CA 1
ATOM 2271 C C . LEU A 1 286 ? 1.853 5.934 8.995 1.00 83.50 286 LEU A C 1
ATOM 2273 O O . LEU A 1 286 ? 0.920 5.343 9.535 1.00 83.50 286 LEU A O 1
ATOM 2277 N N . PHE A 1 287 ? 3.072 5.989 9.529 1.00 75.31 287 PHE A N 1
ATOM 2278 C CA . PHE A 1 287 ? 3.382 5.266 10.746 1.00 75.31 287 PHE A CA 1
ATOM 2279 C C . PHE A 1 287 ? 2.834 5.966 11.997 1.00 75.31 287 PHE A C 1
ATOM 2281 O O . PHE A 1 287 ? 2.158 5.348 12.814 1.00 75.31 287 PHE A O 1
ATOM 2288 N N . LEU A 1 288 ? 3.104 7.259 12.181 1.00 76.50 288 LEU A N 1
ATOM 2289 C CA . LEU A 1 288 ? 2.834 7.932 13.460 1.00 76.50 288 LEU A CA 1
ATOM 2290 C C . LEU A 1 288 ? 1.405 8.451 13.603 1.00 76.50 288 LEU A C 1
ATOM 2292 O O . LEU A 1 288 ? 0.847 8.492 14.705 1.00 76.50 288 LEU A O 1
ATOM 2296 N N . SER A 1 289 ? 0.798 8.854 12.488 1.00 81.81 289 SER A N 1
ATOM 2297 C CA . SER A 1 289 ? -0.524 9.477 12.451 1.00 81.81 289 SER A CA 1
ATOM 2298 C C . SER A 1 289 ? -1.633 8.616 13.081 1.00 81.81 289 SER A C 1
ATOM 2300 O O . SER A 1 289 ? -2.408 9.180 13.865 1.00 81.81 289 SER A O 1
ATOM 2302 N N . PRO A 1 290 ? -1.741 7.289 12.837 1.00 77.25 290 PRO A N 1
ATOM 2303 C CA . PRO A 1 290 ? -2.789 6.480 13.463 1.00 77.25 290 PRO A CA 1
ATOM 2304 C C . PRO A 1 290 ? -2.562 6.255 14.966 1.00 77.25 290 PRO A C 1
ATOM 2306 O O . PRO A 1 290 ? -3.533 6.222 15.723 1.00 77.25 290 PRO A O 1
ATOM 2309 N N . PHE A 1 291 ? -1.309 6.160 15.426 1.00 78.00 291 PHE A N 1
ATOM 2310 C CA . PHE A 1 291 ? -0.997 5.870 16.831 1.00 78.00 291 PHE A CA 1
ATOM 2311 C C . PHE A 1 291 ? -1.114 7.079 17.752 1.00 78.00 291 PHE A C 1
ATOM 2313 O O . PHE A 1 291 ? -1.500 6.929 18.909 1.00 78.00 291 PHE A O 1
ATOM 2320 N N . HIS A 1 292 ? -0.827 8.284 17.262 1.00 79.94 292 HIS A N 1
ATOM 2321 C CA . HIS A 1 292 ? -0.839 9.479 18.102 1.00 79.94 292 HIS A CA 1
ATOM 2322 C C . HIS A 1 292 ? -2.163 9.709 18.870 1.00 79.94 292 HIS A C 1
ATOM 2324 O O . HIS A 1 292 ? -2.120 9.874 20.092 1.00 79.94 292 HIS A O 1
ATOM 2330 N N . PRO A 1 293 ? -3.362 9.685 18.246 1.00 80.31 293 PRO A N 1
ATOM 2331 C CA . PRO A 1 293 ? -4.602 9.868 19.003 1.00 80.31 293 PRO A CA 1
ATOM 2332 C C . PRO A 1 293 ? -4.929 8.681 19.918 1.00 80.31 293 PRO A C 1
ATOM 2334 O O . PRO A 1 293 ? -5.565 8.882 20.950 1.00 80.31 293 PRO A O 1
ATOM 2337 N N . ILE A 1 294 ? -4.484 7.467 19.576 1.00 81.31 294 ILE A N 1
ATOM 2338 C CA . ILE A 1 294 ? -4.640 6.280 20.425 1.00 81.31 294 ILE A CA 1
ATOM 2339 C C . ILE A 1 294 ? -3.814 6.434 21.696 1.00 81.31 294 ILE A C 1
ATOM 2341 O O . ILE A 1 294 ? -4.317 6.190 22.788 1.00 81.31 294 ILE A O 1
ATOM 2345 N N . PHE A 1 295 ? -2.565 6.876 21.564 1.00 79.56 295 PHE A N 1
ATOM 2346 C CA . PHE A 1 295 ? -1.681 7.105 22.698 1.00 79.56 295 PHE A CA 1
ATOM 2347 C C . PHE A 1 295 ? -2.283 8.120 23.676 1.00 79.56 295 PHE A C 1
ATOM 2349 O O . PHE A 1 295 ? -2.347 7.861 24.877 1.00 79.56 295 PHE A O 1
ATOM 2356 N N . LEU A 1 296 ? -2.799 9.241 23.161 1.00 82.31 296 LEU A N 1
ATOM 2357 C CA . LEU A 1 296 ? -3.478 10.248 23.981 1.00 82.31 296 LEU A CA 1
ATOM 2358 C C . LEU A 1 296 ? -4.725 9.682 24.672 1.00 82.31 296 LEU A C 1
ATOM 2360 O O . LEU A 1 296 ? -4.939 9.936 25.858 1.00 82.31 296 LEU A O 1
ATOM 2364 N N . LEU A 1 297 ? -5.523 8.887 23.955 1.00 81.69 297 LEU A N 1
ATOM 2365 C CA . LEU A 1 297 ? -6.705 8.232 24.507 1.00 81.69 297 LEU A CA 1
ATOM 2366 C C . LEU A 1 297 ? -6.334 7.255 25.630 1.00 81.69 297 LEU A C 1
ATOM 2368 O O . LEU A 1 297 ? -6.898 7.336 26.717 1.00 81.69 297 LEU A O 1
ATOM 2372 N N . MET A 1 298 ? -5.355 6.378 25.406 1.00 78.00 298 MET A N 1
ATOM 2373 C CA . MET A 1 298 ? -4.897 5.413 26.407 1.00 78.00 298 MET A CA 1
ATOM 2374 C C . MET A 1 298 ? -4.301 6.104 27.630 1.00 78.00 298 MET A C 1
ATOM 2376 O O . MET A 1 298 ? -4.579 5.691 28.753 1.00 78.00 298 MET A O 1
ATOM 238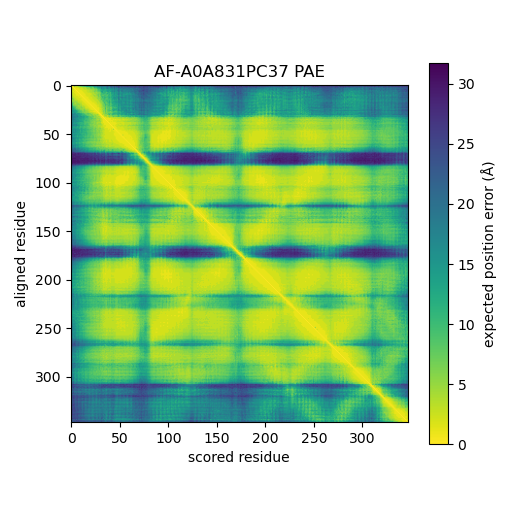0 N N . ARG A 1 299 ? -3.524 7.179 27.443 1.00 81.44 299 ARG A N 1
ATOM 2381 C CA . ARG A 1 299 ? -2.984 7.976 28.553 1.00 81.44 299 ARG A CA 1
ATOM 2382 C C . ARG A 1 299 ? -4.106 8.583 29.392 1.00 81.44 299 ARG A C 1
ATOM 2384 O O . ARG A 1 299 ? -4.042 8.514 30.616 1.00 81.44 299 ARG A O 1
ATOM 2391 N N . LYS A 1 300 ? -5.145 9.116 28.743 1.00 82.44 300 LYS A N 1
ATOM 2392 C CA . LYS A 1 300 ? -6.326 9.648 29.428 1.00 82.44 300 LYS A CA 1
ATOM 2393 C C . LYS A 1 300 ? -7.083 8.558 30.189 1.00 82.44 300 LYS A C 1
ATOM 2395 O O . LYS A 1 300 ? -7.357 8.734 31.365 1.00 82.44 300 LYS A O 1
ATOM 2400 N N . MET A 1 301 ? -7.334 7.407 29.564 1.00 78.50 301 MET A N 1
ATOM 2401 C CA . MET A 1 301 ? -8.006 6.281 30.225 1.00 78.50 301 MET A CA 1
ATOM 2402 C C . MET A 1 301 ? -7.205 5.747 31.421 1.00 78.50 301 MET A C 1
ATOM 2404 O O . MET A 1 301 ? -7.786 5.464 32.464 1.00 78.50 301 MET A O 1
ATOM 2408 N N . LYS A 1 302 ? -5.871 5.653 31.309 1.00 76.62 302 LYS A N 1
ATOM 2409 C CA . LYS A 1 302 ? -4.997 5.283 32.435 1.00 76.62 302 LYS A CA 1
ATOM 2410 C C . LYS A 1 302 ? -5.085 6.300 33.576 1.00 76.62 302 LYS A C 1
ATOM 2412 O O . LYS A 1 302 ? -5.143 5.892 34.731 1.00 76.62 302 LYS A O 1
ATOM 2417 N N . ALA A 1 303 ? -5.099 7.598 33.268 1.00 81.06 303 ALA A N 1
ATOM 2418 C CA . ALA A 1 303 ? -5.246 8.651 34.273 1.00 81.06 303 ALA A CA 1
ATOM 2419 C C . ALA A 1 303 ? -6.615 8.589 34.971 1.00 81.06 303 ALA A C 1
ATOM 2421 O O . ALA A 1 303 ? -6.671 8.635 36.197 1.00 81.06 303 ALA A O 1
ATOM 2422 N N . ASP A 1 304 ? -7.695 8.388 34.210 1.00 79.81 304 ASP A N 1
ATOM 2423 C CA . ASP A 1 304 ? -9.051 8.244 34.749 1.00 79.81 304 ASP A CA 1
ATOM 2424 C C . ASP A 1 304 ? -9.172 7.004 35.654 1.00 79.81 304 ASP A C 1
ATOM 2426 O O . ASP A 1 304 ? -9.821 7.063 36.696 1.00 79.81 304 ASP A O 1
ATOM 2430 N N . ILE A 1 305 ? -8.517 5.888 35.304 1.00 76.88 305 ILE A N 1
ATOM 2431 C CA . ILE A 1 305 ? -8.470 4.683 36.149 1.00 76.88 305 ILE A CA 1
ATOM 2432 C C . ILE A 1 305 ? -7.666 4.930 37.423 1.00 76.88 305 ILE A C 1
ATOM 2434 O O . ILE A 1 305 ? -8.147 4.583 38.495 1.00 76.88 305 ILE A O 1
ATOM 2438 N N . ARG A 1 306 ? -6.488 5.563 37.335 1.00 76.31 306 ARG A N 1
ATOM 2439 C CA . ARG A 1 306 ? -5.682 5.933 38.516 1.00 76.31 306 ARG A CA 1
ATOM 2440 C C . ARG A 1 306 ? -6.459 6.824 39.478 1.00 76.31 306 ARG A C 1
ATOM 2442 O O . ARG A 1 306 ? -6.409 6.610 40.680 1.00 76.31 306 ARG A O 1
ATOM 2449 N N . ALA A 1 307 ? -7.206 7.789 38.945 1.00 78.75 307 ALA A N 1
ATOM 2450 C CA . ALA A 1 307 ? -8.040 8.677 39.746 1.00 78.75 307 ALA A CA 1
ATOM 2451 C C . ALA A 1 307 ? -9.218 7.941 40.411 1.00 78.75 307 ALA A C 1
ATOM 2453 O O . ALA A 1 307 ? -9.643 8.322 41.497 1.00 78.75 307 ALA A O 1
ATOM 2454 N N . ARG A 1 308 ? -9.747 6.889 39.770 1.00 72.44 308 ARG A N 1
ATOM 2455 C CA . ARG A 1 308 ? -10.900 6.116 40.264 1.00 72.44 308 ARG A CA 1
ATOM 2456 C C . ARG A 1 308 ? -10.528 4.927 41.147 1.00 72.44 308 ARG A C 1
ATOM 2458 O O . ARG A 1 308 ? -11.384 4.455 41.887 1.00 72.44 308 ARG A O 1
ATOM 2465 N N . ALA A 1 309 ? -9.301 4.420 41.069 1.00 60.06 309 ALA A N 1
ATOM 2466 C CA . ALA A 1 309 ? -8.934 3.155 41.687 1.00 60.06 309 ALA A CA 1
ATOM 2467 C C . ALA A 1 309 ? -7.642 3.259 42.510 1.00 60.06 309 ALA A C 1
ATOM 2469 O O . ALA A 1 309 ? -6.548 3.113 41.975 1.00 60.06 309 ALA A O 1
ATOM 2470 N N . LYS A 1 310 ? -7.788 3.366 43.840 1.00 59.81 310 LYS A N 1
ATOM 2471 C CA . LYS A 1 310 ? -6.765 2.897 44.799 1.00 59.81 310 LYS A CA 1
ATOM 2472 C C . LYS A 1 310 ? -6.619 1.358 44.787 1.00 59.81 310 LYS A C 1
ATOM 2474 O O . LYS A 1 310 ? -5.647 0.842 45.313 1.00 59.81 310 LYS A O 1
ATOM 2479 N N . THR A 1 311 ? -7.564 0.622 44.188 1.00 56.41 311 THR A N 1
ATOM 2480 C CA . THR A 1 311 ? -7.686 -0.853 44.267 1.00 56.41 311 THR A CA 1
ATOM 2481 C C . THR A 1 311 ? -7.408 -1.618 42.961 1.00 56.41 311 THR A C 1
ATOM 2483 O O . THR A 1 311 ? -7.410 -2.845 42.970 1.00 56.41 311 THR A O 1
ATOM 2486 N N . MET A 1 312 ? -7.166 -0.946 41.826 1.00 61.94 312 MET A N 1
ATOM 2487 C CA . MET A 1 312 ? -6.908 -1.599 40.521 1.00 61.94 312 MET A CA 1
ATOM 2488 C C . MET A 1 312 ? -5.535 -1.247 39.932 1.00 61.94 312 MET A C 1
ATOM 2490 O O . MET A 1 312 ? -5.363 -1.192 38.715 1.00 61.94 312 MET A O 1
ATOM 2494 N N . GLU A 1 313 ? -4.542 -1.022 40.791 1.00 64.81 313 GLU A N 1
ATOM 2495 C CA . GLU A 1 313 ? -3.174 -0.687 40.378 1.00 64.81 313 GLU A CA 1
ATOM 2496 C C . GLU A 1 313 ? -2.561 -1.770 39.466 1.00 64.81 313 GLU A C 1
ATOM 2498 O O . GLU A 1 313 ? -1.983 -1.464 38.425 1.00 64.81 313 GLU A O 1
ATOM 2503 N N . TRP A 1 314 ? -2.864 -3.045 39.735 1.00 67.00 314 TRP A N 1
ATOM 2504 C CA . TRP A 1 314 ? -2.424 -4.196 38.933 1.00 67.00 314 TRP A CA 1
ATOM 2505 C C . TRP A 1 314 ? -2.883 -4.174 37.459 1.00 67.00 314 TRP A C 1
ATOM 2507 O O . TRP A 1 314 ? -2.253 -4.786 36.592 1.00 67.00 314 TRP A O 1
ATOM 2517 N N . LEU A 1 315 ? -3.988 -3.484 37.148 1.00 62.00 315 LEU A N 1
ATOM 2518 C CA . LEU A 1 315 ? -4.522 -3.352 35.786 1.00 62.00 315 LEU A CA 1
ATOM 2519 C C . LEU A 1 315 ? -3.718 -2.335 34.961 1.00 62.00 315 LEU A C 1
ATOM 2521 O O . LEU A 1 315 ? -3.636 -2.457 33.739 1.00 62.00 315 LEU A O 1
ATOM 2525 N N . ILE A 1 316 ? -3.096 -1.357 35.622 1.00 62.56 316 ILE A N 1
ATOM 2526 C CA . ILE A 1 316 ? -2.302 -0.296 34.990 1.00 62.56 316 ILE A CA 1
ATOM 2527 C C . ILE A 1 316 ? -0.963 -0.848 34.493 1.00 62.56 316 ILE A C 1
ATOM 2529 O O . ILE A 1 316 ? -0.560 -0.521 33.370 1.00 62.56 316 ILE A O 1
ATOM 2533 N N . ASP A 1 317 ? -0.333 -1.725 35.278 1.00 64.38 317 ASP A N 1
ATOM 2534 C CA . ASP A 1 317 ? 0.954 -2.358 34.955 1.00 64.38 317 ASP A CA 1
ATOM 2535 C C . ASP A 1 317 ? 0.840 -3.401 33.841 1.00 64.38 317 ASP A C 1
ATOM 2537 O O . ASP A 1 317 ? 1.800 -3.678 33.121 1.00 64.38 317 ASP A O 1
ATOM 2541 N N . ARG A 1 318 ? -0.359 -3.958 33.633 1.00 59.78 318 ARG A N 1
ATOM 2542 C CA . ARG A 1 318 ? -0.606 -4.927 32.559 1.00 59.78 318 ARG A CA 1
ATOM 2543 C C . ARG A 1 318 ? -0.788 -4.304 31.180 1.00 59.78 318 ARG A C 1
ATOM 2545 O O . ARG A 1 318 ? -0.674 -5.042 30.207 1.00 59.78 318 ARG A O 1
ATOM 2552 N N . ILE A 1 319 ? -1.059 -3.003 31.058 1.00 60.69 319 ILE A N 1
ATOM 2553 C CA . ILE A 1 319 ? -1.223 -2.361 29.745 1.00 60.69 319 ILE A CA 1
ATOM 2554 C C . ILE A 1 319 ? 0.160 -2.087 29.156 1.00 60.69 319 ILE A C 1
ATOM 2556 O O . ILE A 1 319 ? 0.824 -1.124 29.564 1.00 60.69 319 ILE A O 1
ATOM 2560 N N . LEU A 1 320 ? 0.549 -2.902 28.171 1.00 58.16 320 LEU A N 1
ATOM 2561 C CA . LEU A 1 320 ? 1.833 -2.792 27.484 1.00 58.16 320 LEU A CA 1
ATOM 2562 C C . LEU A 1 320 ? 1.972 -1.371 26.913 1.00 58.16 320 LEU A C 1
ATOM 2564 O O . LEU A 1 320 ? 1.042 -0.879 26.261 1.00 58.16 320 LEU A O 1
ATOM 2568 N N . PRO A 1 321 ? 3.091 -0.671 27.153 1.00 57.03 321 PRO A N 1
ATOM 2569 C CA . PRO A 1 321 ? 3.253 0.657 26.606 1.00 57.03 321 PRO A CA 1
ATOM 2570 C C . PRO A 1 321 ? 3.323 0.549 25.081 1.00 57.03 321 PRO A C 1
ATOM 2572 O O . PRO A 1 321 ? 4.152 -0.170 24.520 1.00 57.03 321 PRO A O 1
ATOM 2575 N N . LEU A 1 322 ? 2.466 1.319 24.404 1.00 57.22 322 LEU A N 1
ATOM 2576 C CA . LEU A 1 322 ? 2.513 1.541 22.954 1.00 57.22 322 LEU A CA 1
ATOM 2577 C C . LEU A 1 322 ? 3.915 1.984 22.475 1.00 57.22 322 LEU A C 1
ATOM 2579 O O . LEU A 1 322 ? 4.218 1.917 21.289 1.00 57.22 322 LEU A O 1
ATOM 2583 N N . GLU A 1 323 ? 4.775 2.409 23.405 1.00 59.84 323 GLU A N 1
ATOM 2584 C CA . GLU A 1 323 ? 6.198 2.678 23.218 1.00 59.84 323 GLU A CA 1
ATOM 2585 C C . GLU A 1 323 ? 6.966 1.510 22.594 1.00 59.84 323 GLU A C 1
ATOM 2587 O O . GLU A 1 323 ? 7.885 1.760 21.825 1.00 59.84 323 GLU A O 1
ATOM 2592 N N . ILE A 1 324 ? 6.606 0.245 22.852 1.00 61.31 324 ILE A N 1
ATOM 2593 C CA . ILE A 1 324 ? 7.285 -0.898 22.209 1.00 61.31 324 ILE A CA 1
ATOM 2594 C C . ILE A 1 324 ? 6.989 -0.913 20.706 1.00 61.31 324 ILE A C 1
ATOM 2596 O O . ILE A 1 324 ? 7.901 -1.101 19.900 1.00 61.31 324 ILE A O 1
ATOM 2600 N N . LEU A 1 325 ? 5.741 -0.624 20.327 1.00 57.56 325 LEU A N 1
ATOM 2601 C CA . LEU A 1 325 ? 5.332 -0.460 18.932 1.00 57.56 325 LEU A CA 1
ATOM 2602 C C . LEU A 1 325 ? 6.000 0.760 18.286 1.00 57.56 325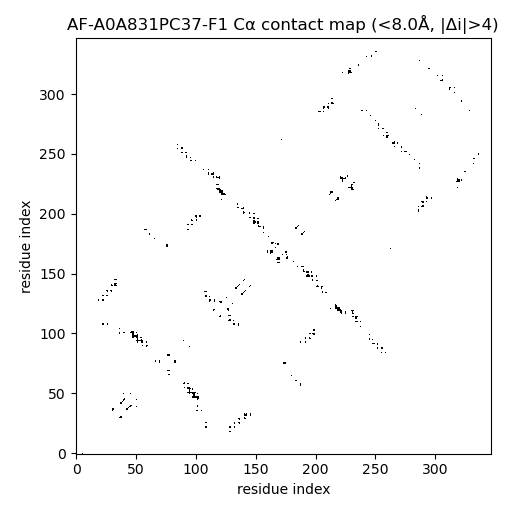 LEU A C 1
ATOM 2604 O O . LEU A 1 325 ? 6.432 0.685 17.141 1.00 57.56 325 LEU A O 1
ATOM 2608 N N . TYR A 1 326 ? 6.156 1.850 19.039 1.00 61.91 326 TYR A N 1
ATOM 2609 C CA . TYR A 1 326 ? 6.875 3.051 18.603 1.00 61.91 326 TYR A CA 1
ATOM 2610 C C . TYR A 1 326 ? 8.383 2.802 18.414 1.00 61.91 326 TYR A C 1
ATOM 2612 O O . TYR A 1 326 ? 8.992 3.311 17.478 1.00 61.91 326 TYR A O 1
ATOM 2620 N N . LYS A 1 327 ? 8.999 1.979 19.269 1.00 66.38 327 LYS A N 1
ATOM 2621 C CA . LYS A 1 327 ? 10.406 1.570 19.139 1.00 66.38 327 LYS A CA 1
ATOM 2622 C C . LYS A 1 327 ? 10.617 0.648 17.942 1.00 66.38 327 LYS A C 1
ATOM 2624 O O . LYS A 1 327 ? 11.577 0.836 17.204 1.00 66.38 327 LYS A O 1
ATOM 2629 N N . HIS A 1 328 ? 9.705 -0.299 17.714 1.00 63.91 328 HIS A N 1
ATOM 2630 C CA . HIS A 1 328 ? 9.753 -1.167 16.532 1.00 63.91 328 HIS A CA 1
ATOM 2631 C C . HIS A 1 328 ? 9.602 -0.356 15.245 1.00 63.91 328 HIS A C 1
ATOM 2633 O O . HIS A 1 328 ? 10.357 -0.572 14.305 1.00 63.91 328 HIS A O 1
ATOM 2639 N N . ALA A 1 329 ? 8.714 0.643 15.247 1.00 58.31 329 ALA A N 1
ATOM 2640 C CA . ALA A 1 329 ? 8.585 1.615 14.168 1.00 58.31 329 ALA A CA 1
ATOM 2641 C C . ALA A 1 329 ? 9.910 2.256 13.789 1.00 58.31 329 ALA A C 1
ATOM 2643 O O . ALA A 1 329 ? 10.339 2.211 12.637 1.00 58.31 329 ALA A O 1
ATOM 2644 N N . PHE A 1 330 ? 10.551 2.852 14.792 1.00 62.97 330 PHE A N 1
ATOM 2645 C CA . PHE A 1 330 ? 11.783 3.586 14.626 1.00 62.97 330 PHE A CA 1
ATOM 2646 C C . PHE A 1 330 ? 12.887 2.654 14.130 1.00 62.97 330 PHE A C 1
ATOM 2648 O O . PHE A 1 330 ? 13.615 3.016 13.215 1.00 62.97 330 PHE A O 1
ATOM 2655 N N . ALA A 1 331 ? 12.938 1.421 14.642 1.00 63.66 331 ALA A N 1
ATOM 2656 C CA . ALA A 1 331 ? 13.870 0.395 14.186 1.00 63.66 331 ALA A CA 1
ATOM 2657 C C . ALA A 1 331 ? 13.646 -0.026 12.722 1.00 63.66 331 ALA A C 1
ATOM 2659 O O . ALA A 1 331 ? 14.618 -0.294 12.028 1.00 63.66 331 ALA A O 1
ATOM 2660 N N . THR A 1 332 ? 12.409 -0.039 12.211 1.00 62.03 332 THR A N 1
ATOM 2661 C CA . THR A 1 332 ? 12.150 -0.266 10.773 1.00 62.03 332 THR A CA 1
ATOM 2662 C C . THR A 1 332 ? 12.541 0.918 9.884 1.00 62.03 332 THR A C 1
ATOM 2664 O O . THR A 1 332 ? 12.871 0.711 8.720 1.00 62.03 332 THR A O 1
ATOM 2667 N N . PHE A 1 333 ? 12.533 2.149 10.407 1.00 61.50 333 PHE A N 1
ATOM 2668 C CA . PHE A 1 333 ? 12.895 3.353 9.644 1.00 61.50 333 PHE A CA 1
ATOM 2669 C C . PHE A 1 333 ? 14.380 3.708 9.718 1.00 61.50 333 PHE A C 1
ATOM 2671 O O . PHE A 1 333 ? 14.926 4.246 8.754 1.00 61.50 333 PHE A O 1
ATOM 2678 N N . ALA A 1 334 ? 15.040 3.392 10.832 1.00 64.12 334 ALA A N 1
ATOM 2679 C CA . ALA A 1 334 ? 16.435 3.728 11.074 1.00 64.12 334 ALA A CA 1
ATOM 2680 C C . ALA A 1 334 ? 17.383 3.208 9.976 1.00 64.12 334 ALA A C 1
ATOM 2682 O O . ALA A 1 334 ? 18.194 4.005 9.522 1.00 64.12 334 ALA A O 1
ATOM 2683 N N . PRO A 1 335 ? 17.268 1.970 9.453 1.00 64.00 335 PRO A N 1
ATOM 2684 C CA . PRO A 1 335 ? 18.141 1.493 8.382 1.00 64.00 335 PRO A CA 1
ATOM 2685 C C . PRO A 1 335 ? 18.003 2.303 7.092 1.00 64.00 335 PRO A C 1
ATOM 2687 O O . PRO A 1 335 ? 19.006 2.573 6.445 1.00 64.00 335 PRO A O 1
ATOM 2690 N N . VAL A 1 336 ? 16.788 2.737 6.738 1.00 59.72 336 VAL A N 1
ATOM 2691 C CA . VAL A 1 336 ? 16.551 3.538 5.525 1.00 59.72 336 VAL A CA 1
ATOM 2692 C C . VAL A 1 336 ? 17.118 4.944 5.693 1.00 59.72 336 VAL A C 1
ATOM 2694 O O . VAL A 1 336 ? 17.782 5.445 4.794 1.00 59.72 336 VAL A O 1
ATOM 2697 N N . VAL A 1 337 ? 16.917 5.561 6.861 1.00 63.59 337 VAL A N 1
ATOM 2698 C CA . VAL A 1 337 ? 17.489 6.880 7.178 1.00 63.59 337 VAL A CA 1
ATOM 2699 C C . VAL A 1 337 ? 19.017 6.813 7.251 1.00 63.59 337 VAL A C 1
ATOM 2701 O O . VAL A 1 337 ? 19.687 7.683 6.709 1.00 63.59 337 VAL A O 1
ATOM 2704 N N . VAL A 1 338 ? 19.583 5.771 7.865 1.00 67.00 338 VAL A N 1
ATOM 2705 C CA . VAL A 1 338 ? 21.036 5.561 7.970 1.00 67.00 338 VAL A CA 1
ATOM 2706 C C . VAL A 1 338 ? 21.652 5.303 6.600 1.00 67.00 338 VAL A C 1
ATOM 2708 O O . VAL A 1 338 ? 22.659 5.925 6.278 1.00 67.00 338 VAL A O 1
ATOM 2711 N N . LEU A 1 339 ? 21.038 4.455 5.768 1.00 63.97 339 LEU A N 1
ATOM 2712 C CA . LEU A 1 339 ? 21.470 4.235 4.387 1.00 63.97 339 LEU A CA 1
ATOM 2713 C C . LEU A 1 339 ? 21.443 5.550 3.597 1.00 63.97 339 LEU A C 1
ATOM 2715 O O . LEU A 1 339 ? 22.378 5.850 2.863 1.00 63.97 339 LEU A O 1
ATOM 2719 N N . PHE A 1 340 ? 20.404 6.364 3.797 1.00 60.41 340 PHE A N 1
ATOM 2720 C CA . PHE A 1 340 ? 20.266 7.657 3.136 1.00 60.41 340 PHE A CA 1
ATOM 2721 C C . PHE A 1 340 ? 21.347 8.657 3.568 1.00 60.41 340 PHE A C 1
ATOM 2723 O O . PHE A 1 340 ? 21.989 9.273 2.723 1.00 60.41 340 PHE A O 1
ATOM 2730 N N . LEU A 1 341 ? 21.601 8.775 4.875 1.00 67.06 341 LEU A N 1
ATOM 2731 C CA . LEU A 1 341 ? 22.670 9.617 5.422 1.00 67.06 341 LEU A CA 1
ATOM 2732 C C . LEU A 1 341 ? 24.059 9.143 4.979 1.00 67.06 341 LEU A C 1
ATOM 2734 O O . LEU A 1 341 ? 24.939 9.965 4.743 1.00 67.06 341 LEU A O 1
ATOM 2738 N N . PHE A 1 342 ? 24.258 7.831 4.846 1.00 67.38 342 PHE A N 1
ATOM 2739 C CA . PHE A 1 342 ? 25.508 7.258 4.359 1.00 67.38 342 PHE A CA 1
ATOM 2740 C C . PHE A 1 342 ? 25.746 7.586 2.881 1.00 67.38 342 PHE A C 1
ATOM 2742 O O . PHE A 1 342 ? 26.839 8.018 2.529 1.00 67.38 342 PHE A O 1
ATOM 2749 N N . ILE A 1 343 ? 24.714 7.469 2.035 1.00 57.81 343 ILE A N 1
ATOM 2750 C CA . ILE A 1 343 ? 24.777 7.883 0.625 1.00 57.81 343 ILE A CA 1
ATOM 2751 C C . ILE A 1 343 ? 25.078 9.383 0.517 1.00 57.81 343 ILE A C 1
ATOM 2753 O O . ILE A 1 343 ? 25.934 9.773 -0.267 1.00 57.81 343 ILE A O 1
ATOM 2757 N N . PHE A 1 344 ? 24.435 10.217 1.338 1.00 59.66 344 PHE A N 1
ATOM 2758 C CA . PHE A 1 344 ? 24.639 11.670 1.314 1.00 59.66 344 PHE A CA 1
ATOM 2759 C C . PHE A 1 344 ? 26.032 12.106 1.786 1.00 59.66 344 PHE A C 1
ATOM 2761 O O . PHE A 1 344 ? 26.466 13.195 1.448 1.00 59.66 344 PHE A O 1
ATOM 2768 N N . LYS A 1 345 ? 26.721 11.283 2.585 1.00 63.59 345 LYS A N 1
ATOM 2769 C CA . LYS A 1 345 ? 28.093 11.545 3.048 1.00 63.59 345 LYS A CA 1
ATOM 2770 C C . LYS A 1 345 ? 29.160 11.078 2.047 1.00 63.59 345 LYS A C 1
ATOM 2772 O O . LYS A 1 345 ? 30.316 11.467 2.171 1.00 63.59 345 LYS A O 1
ATOM 2777 N N . LEU A 1 346 ? 28.792 10.179 1.132 1.00 54.91 346 LEU A N 1
ATOM 2778 C CA . LEU A 1 346 ? 29.659 9.678 0.061 1.00 54.91 346 LEU A CA 1
ATOM 2779 C C . LEU A 1 346 ? 29.618 10.553 -1.199 1.00 54.91 346 LEU A C 1
ATOM 2781 O O . LEU A 1 346 ? 30.529 10.458 -2.020 1.00 54.91 346 LEU A O 1
ATOM 2785 N N . LEU A 1 347 ? 28.558 11.348 -1.346 1.00 50.53 347 LEU A N 1
ATOM 2786 C CA . LEU A 1 347 ? 28.438 12.451 -2.299 1.00 50.53 347 LEU A CA 1
ATOM 2787 C C . LEU A 1 347 ? 29.083 13.707 -1.711 1.00 50.53 347 LEU A C 1
ATOM 2789 O O . LEU A 1 347 ? 29.661 14.472 -2.513 1.00 50.53 347 LEU A O 1
#